Protein AF-A0A821CN68-F1 (afdb_monomer)

Structure (mmCIF, N/CA/C/O backbone):
data_AF-A0A821CN68-F1
#
_entry.id   AF-A0A821CN68-F1
#
loop_
_atom_site.group_PDB
_atom_site.id
_atom_site.type_symbol
_atom_site.label_atom_id
_atom_site.label_alt_id
_atom_site.label_comp_id
_atom_site.label_asym_id
_atom_site.label_entity_id
_atom_site.label_seq_id
_atom_site.pdbx_PDB_ins_code
_atom_site.Cartn_x
_atom_site.Cartn_y
_atom_site.Cartn_z
_atom_site.occupancy
_atom_site.B_iso_or_equiv
_atom_site.auth_seq_id
_atom_site.auth_comp_id
_atom_site.auth_asym_id
_atom_site.auth_atom_id
_atom_site.pdbx_PDB_model_num
ATOM 1 N N . MET A 1 1 ? -15.622 3.046 50.045 1.00 48.06 1 MET A N 1
ATOM 2 C CA . MET A 1 1 ? -16.145 3.874 48.932 1.00 48.06 1 MET A CA 1
ATOM 3 C C . MET A 1 1 ? -15.066 4.247 47.909 1.00 48.06 1 MET A C 1
ATOM 5 O O . MET A 1 1 ? -15.380 4.228 46.730 1.00 48.06 1 MET A O 1
ATOM 9 N N . SER A 1 2 ? -13.805 4.487 48.301 1.00 53.22 2 SER A N 1
ATOM 10 C CA . SER A 1 2 ? -12.696 4.773 47.361 1.00 53.22 2 SER A CA 1
ATOM 11 C C . SER A 1 2 ? -12.325 3.598 46.436 1.00 53.22 2 SER A C 1
ATOM 13 O O . SER A 1 2 ? -12.259 3.788 45.229 1.00 53.22 2 SER A O 1
ATOM 15 N N . LEU A 1 3 ? -12.205 2.373 46.966 1.00 46.38 3 LEU A N 1
ATOM 16 C CA . LEU A 1 3 ? -11.856 1.159 46.194 1.00 46.38 3 LEU A CA 1
ATOM 17 C C . LEU A 1 3 ? -12.878 0.787 45.100 1.00 46.38 3 LEU A C 1
ATOM 19 O O . LEU A 1 3 ? -12.516 0.272 44.047 1.00 46.38 3 LEU A O 1
ATOM 23 N N . SER A 1 4 ? -14.166 1.070 45.322 1.00 50.31 4 SER A N 1
ATOM 24 C CA . SER A 1 4 ? -15.215 0.874 44.308 1.00 50.31 4 SER A CA 1
ATOM 25 C C . SER A 1 4 ? -15.092 1.880 43.164 1.00 50.31 4 SER A C 1
ATOM 27 O O . SER A 1 4 ? -15.404 1.539 42.026 1.00 50.31 4 SER A O 1
ATOM 29 N N . ASN A 1 5 ? -14.638 3.100 43.457 1.00 49.56 5 ASN A N 1
ATOM 30 C CA . ASN A 1 5 ? -14.465 4.141 42.455 1.00 49.56 5 ASN A CA 1
ATOM 31 C C . ASN A 1 5 ? -13.194 3.897 41.630 1.00 49.56 5 ASN A C 1
ATOM 33 O O . ASN A 1 5 ? -13.242 4.014 40.413 1.00 49.56 5 ASN A O 1
ATOM 37 N N . GLU A 1 6 ? -12.096 3.463 42.257 1.00 51.97 6 GLU A N 1
ATOM 38 C CA . GLU A 1 6 ? -10.871 3.060 41.549 1.00 51.97 6 GLU A CA 1
ATOM 39 C C . GLU A 1 6 ? -11.093 1.849 40.642 1.00 51.97 6 GLU A C 1
ATOM 41 O O . GLU A 1 6 ? -10.677 1.880 39.489 1.00 51.97 6 GLU A O 1
ATOM 46 N N . ASN A 1 7 ? -11.819 0.823 41.098 1.00 49.75 7 ASN A N 1
ATOM 47 C CA . ASN A 1 7 ? -12.161 -0.322 40.249 1.00 49.75 7 ASN A CA 1
ATOM 48 C C . ASN A 1 7 ? -13.076 0.074 39.081 1.00 49.75 7 ASN A C 1
ATOM 50 O O . ASN A 1 7 ? -12.899 -0.419 37.967 1.00 49.75 7 ASN A O 1
ATOM 54 N N . ASN A 1 8 ? -14.008 1.008 39.292 1.00 51.09 8 ASN A N 1
ATOM 55 C CA . ASN A 1 8 ? -14.841 1.541 38.214 1.00 51.09 8 ASN A CA 1
ATOM 56 C C . ASN A 1 8 ? -14.019 2.366 37.216 1.00 51.09 8 ASN A C 1
ATOM 58 O O . ASN A 1 8 ? -14.195 2.193 36.012 1.00 51.09 8 ASN A O 1
ATOM 62 N N . ILE A 1 9 ? -13.080 3.191 37.687 1.00 56.66 9 ILE A N 1
ATOM 63 C CA . ILE A 1 9 ? -12.171 3.982 36.846 1.00 56.66 9 ILE A CA 1
ATOM 64 C C . ILE A 1 9 ? -11.226 3.063 36.063 1.00 56.66 9 ILE A C 1
ATOM 66 O O . ILE A 1 9 ? -11.092 3.225 34.854 1.00 56.66 9 ILE A O 1
ATOM 70 N N . LEU A 1 10 ? -10.640 2.047 36.698 1.00 51.91 10 LEU A N 1
ATOM 71 C CA . LEU A 1 10 ? -9.788 1.049 36.044 1.00 51.91 10 LEU A CA 1
ATOM 72 C C . LEU A 1 10 ? -10.568 0.218 35.019 1.00 51.91 10 LEU A C 1
ATOM 74 O O . LEU A 1 10 ? -10.067 -0.022 33.921 1.00 51.91 10 LEU A O 1
ATOM 78 N N . SER A 1 11 ? -11.815 -0.161 35.319 1.00 56.12 11 SER A N 1
ATOM 79 C CA . SER A 1 11 ? -12.680 -0.852 34.355 1.00 56.12 11 SER A CA 1
ATOM 80 C C . SER A 1 11 ? -13.070 0.053 33.180 1.00 56.12 11 SER A C 1
ATOM 82 O O . SER A 1 11 ? -13.087 -0.397 32.035 1.00 56.12 11 SER A O 1
ATOM 84 N N . ALA A 1 12 ? -13.313 1.344 33.428 1.00 56.44 12 ALA A N 1
ATOM 85 C CA . ALA A 1 12 ? -13.651 2.323 32.401 1.00 56.44 12 ALA A CA 1
ATOM 86 C C . ALA A 1 12 ? -12.445 2.638 31.504 1.00 56.44 12 ALA A C 1
ATOM 88 O O . ALA A 1 12 ? -12.594 2.703 30.285 1.00 56.44 12 ALA A O 1
ATOM 89 N N . ILE A 1 13 ? -11.247 2.759 32.083 1.00 59.88 13 ILE A N 1
ATOM 90 C CA . ILE A 1 13 ? -9.983 2.903 31.352 1.00 59.88 13 ILE A CA 1
ATOM 91 C C . ILE A 1 13 ? -9.714 1.643 30.525 1.00 59.88 13 ILE A C 1
ATOM 93 O O . ILE A 1 13 ? -9.460 1.750 29.330 1.00 59.88 13 ILE A O 1
ATOM 97 N N . GLY A 1 14 ? -9.853 0.448 31.108 1.00 59.81 14 GLY A N 1
ATOM 98 C CA . GLY A 1 14 ? -9.691 -0.819 30.388 1.00 59.81 14 GLY A CA 1
ATOM 99 C C . GLY A 1 14 ? -10.663 -0.954 29.214 1.00 59.81 14 GLY A C 1
ATOM 100 O O . GLY A 1 14 ? -10.256 -1.289 28.103 1.00 59.81 14 GLY A O 1
ATOM 101 N N . THR A 1 15 ? -11.933 -0.603 29.423 1.00 60.66 15 THR A N 1
ATOM 102 C CA . THR A 1 15 ? -12.965 -0.644 28.376 1.00 60.66 15 THR A CA 1
ATOM 103 C C . THR A 1 15 ? -12.671 0.361 27.259 1.00 60.66 15 THR A C 1
ATOM 105 O O . THR A 1 15 ? -12.785 0.011 26.088 1.00 60.66 15 THR A O 1
ATOM 108 N N . ARG A 1 16 ? -12.229 1.585 27.587 1.00 63.22 16 ARG A N 1
ATOM 109 C CA . ARG A 1 16 ? -11.835 2.608 26.599 1.00 63.22 16 ARG A CA 1
ATOM 110 C C . ARG A 1 16 ? -10.588 2.212 25.807 1.00 63.22 16 ARG A C 1
ATOM 112 O O . ARG A 1 16 ? -10.557 2.40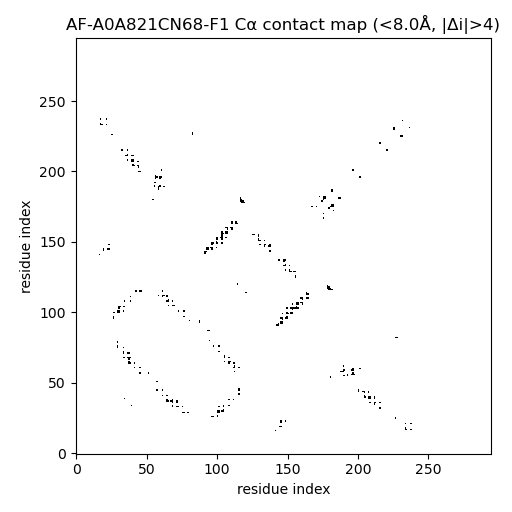7 24.597 1.00 63.22 16 ARG A O 1
ATOM 119 N N . THR A 1 17 ? -9.590 1.610 26.451 1.00 64.62 17 THR A N 1
ATOM 120 C CA . THR A 1 17 ? -8.367 1.138 25.783 1.00 64.62 17 THR A CA 1
ATOM 121 C C . THR A 1 17 ? -8.663 0.012 24.794 1.00 64.62 17 THR A C 1
ATOM 123 O O . THR A 1 17 ? -8.198 0.070 23.658 1.00 64.62 17 THR A O 1
ATOM 126 N N . ILE A 1 18 ? -9.488 -0.969 25.180 1.00 62.91 18 ILE A N 1
ATOM 127 C CA . ILE A 1 18 ? -9.927 -2.059 24.287 1.00 62.91 18 ILE A CA 1
ATOM 128 C C . ILE A 1 18 ? -10.689 -1.491 23.083 1.00 62.91 18 ILE A C 1
ATOM 130 O O . ILE A 1 18 ? -10.488 -1.912 21.945 1.00 62.91 18 ILE A O 1
ATOM 134 N N . LEU A 1 19 ? -11.533 -0.493 23.326 1.00 64.00 19 LEU A N 1
ATOM 135 C CA . LEU A 1 19 ? -12.350 0.143 22.305 1.00 64.00 19 LEU A CA 1
ATOM 136 C C . LEU A 1 19 ? -11.514 0.979 21.305 1.00 64.00 19 LEU A C 1
ATOM 138 O O . LEU A 1 19 ? -11.740 0.922 20.092 1.00 64.00 19 LEU A O 1
ATOM 142 N N . ASN A 1 20 ? -10.506 1.705 21.798 1.00 67.44 20 ASN A N 1
ATOM 143 C CA . ASN A 1 20 ? -9.543 2.443 20.976 1.00 67.44 20 ASN A CA 1
ATOM 144 C C . ASN A 1 20 ? -8.653 1.503 20.154 1.00 67.44 20 ASN A C 1
ATOM 146 O O . ASN A 1 20 ? -8.431 1.759 18.972 1.00 67.44 20 ASN A O 1
ATOM 150 N N . LEU A 1 21 ? -8.186 0.401 20.750 1.00 67.31 21 LEU A N 1
ATOM 151 C CA . LEU A 1 21 ? -7.416 -0.632 20.055 1.00 67.31 21 LEU A CA 1
ATOM 152 C C . LEU A 1 21 ? -8.221 -1.230 18.898 1.00 67.31 21 LEU A C 1
ATOM 154 O O . LEU A 1 21 ? -7.720 -1.374 17.789 1.00 67.31 21 LEU A O 1
ATOM 158 N N . PHE A 1 22 ? -9.493 -1.524 19.133 1.00 67.69 22 PHE A N 1
ATOM 159 C CA . PHE A 1 22 ? -10.351 -2.103 18.115 1.00 67.69 22 PHE A CA 1
ATOM 160 C C . PHE A 1 22 ? -10.654 -1.127 16.963 1.00 67.69 22 PHE A C 1
ATOM 162 O O . PHE A 1 22 ? -10.579 -1.486 15.785 1.00 67.69 22 PHE A O 1
ATOM 169 N N . SER A 1 23 ? -10.919 0.141 17.285 1.00 70.88 23 SER A N 1
ATOM 170 C CA . SER A 1 23 ? -11.054 1.190 16.268 1.00 70.88 23 SER A CA 1
ATOM 171 C C . SER A 1 23 ? -9.758 1.363 15.466 1.00 70.88 23 SER A C 1
ATOM 173 O O . SER A 1 23 ? -9.809 1.569 14.255 1.00 70.88 23 SER A O 1
ATOM 175 N N . ASN A 1 24 ? -8.600 1.187 16.109 1.00 76.44 24 ASN A N 1
ATOM 176 C CA . ASN A 1 24 ? -7.301 1.180 15.445 1.00 76.44 24 ASN A CA 1
ATOM 177 C C . ASN A 1 24 ? -7.161 0.020 14.446 1.00 76.44 24 ASN A C 1
ATOM 179 O O . ASN A 1 24 ? -6.741 0.252 13.319 1.00 76.44 24 ASN A O 1
ATOM 183 N N . VAL A 1 25 ? -7.587 -1.198 14.805 1.00 74.94 25 VAL A N 1
ATOM 184 C CA . VAL A 1 25 ? -7.587 -2.359 13.890 1.00 74.94 25 VAL A CA 1
ATOM 185 C C . VAL A 1 25 ? -8.443 -2.091 12.647 1.00 74.94 25 VAL A C 1
ATOM 187 O O . VAL A 1 25 ? -8.045 -2.427 11.531 1.00 74.94 25 VAL A O 1
ATOM 190 N N . ARG A 1 26 ? -9.598 -1.429 12.799 1.00 78.75 26 ARG A N 1
ATOM 191 C CA . ARG A 1 26 ? -10.448 -1.037 11.658 1.00 78.75 26 ARG A CA 1
ATOM 192 C C . ARG A 1 26 ? -9.790 0.023 10.765 1.00 78.75 26 ARG A C 1
ATOM 194 O O . ARG A 1 26 ? -9.877 -0.070 9.543 1.00 78.75 26 ARG A O 1
ATOM 201 N N . LEU A 1 27 ? -9.111 1.013 11.340 1.00 84.06 27 LEU A N 1
ATOM 202 C CA . LEU A 1 27 ? -8.389 2.022 10.553 1.00 84.06 27 LEU A CA 1
ATOM 203 C C . LEU A 1 27 ? -7.127 1.456 9.890 1.00 84.06 27 LEU A C 1
ATOM 205 O O . LEU A 1 27 ? -6.810 1.799 8.752 1.00 84.06 27 LEU A O 1
ATOM 209 N N . GLN A 1 28 ? -6.461 0.505 10.539 1.00 84.25 28 GLN A N 1
ATOM 210 C CA . GLN A 1 28 ? -5.389 -0.275 9.931 1.00 84.25 28 GLN A CA 1
ATOM 211 C C . GLN A 1 28 ? -5.919 -1.133 8.774 1.00 84.25 28 GLN A C 1
ATOM 213 O O . GLN A 1 28 ? -5.265 -1.260 7.735 1.00 84.25 28 GLN A O 1
ATOM 218 N N . LEU A 1 29 ? -7.133 -1.681 8.897 1.00 84.50 29 LEU A N 1
ATOM 219 C CA . LEU A 1 29 ? -7.802 -2.359 7.792 1.00 84.50 29 LEU A CA 1
ATOM 220 C C . LEU A 1 29 ? -8.045 -1.404 6.616 1.00 84.50 29 LEU A C 1
ATOM 222 O O . LEU A 1 29 ? -7.738 -1.772 5.483 1.00 84.50 29 LEU A O 1
ATOM 226 N N . LEU A 1 30 ? -8.538 -0.188 6.866 1.00 89.25 30 LEU A N 1
ATOM 227 C CA . LEU A 1 30 ? -8.694 0.856 5.844 1.00 89.25 30 LEU A CA 1
ATOM 228 C C . LEU A 1 30 ? -7.362 1.123 5.124 1.00 89.25 30 LEU A C 1
ATOM 230 O O . LEU A 1 30 ? -7.278 0.968 3.905 1.00 89.25 30 LEU A O 1
ATOM 234 N N . TYR A 1 31 ? -6.310 1.439 5.877 1.00 90.62 31 TYR A N 1
ATOM 235 C CA . TYR A 1 31 ? -4.985 1.751 5.339 1.00 90.62 31 TYR A CA 1
ATOM 236 C C . TYR A 1 31 ? -4.381 0.597 4.524 1.00 90.62 31 TYR A C 1
ATOM 238 O O . TYR A 1 31 ? -3.996 0.783 3.369 1.00 90.62 31 TYR A O 1
ATOM 246 N N . THR A 1 32 ? -4.389 -0.628 5.059 1.00 89.38 32 THR A N 1
ATOM 247 C CA . THR A 1 32 ? -3.872 -1.803 4.335 1.00 89.38 32 THR A CA 1
ATOM 248 C C . THR A 1 32 ? -4.724 -2.174 3.121 1.00 89.38 32 THR A C 1
ATOM 250 O O . THR A 1 32 ? -4.211 -2.760 2.172 1.00 89.38 32 THR A O 1
ATOM 253 N N . THR A 1 33 ? -6.025 -1.866 3.125 1.00 91.31 33 THR A N 1
ATOM 254 C CA . THR A 1 33 ? -6.910 -2.088 1.971 1.00 91.31 33 THR A CA 1
ATOM 255 C C . THR A 1 33 ? -6.597 -1.118 0.846 1.00 91.31 33 THR A C 1
ATOM 257 O O . THR A 1 33 ? -6.436 -1.565 -0.288 1.00 91.31 33 THR A O 1
ATOM 260 N N . ILE A 1 34 ? -6.452 0.174 1.165 1.00 93.19 34 ILE A N 1
ATOM 261 C CA . ILE A 1 34 ? -6.070 1.200 0.191 1.00 93.19 34 ILE A CA 1
ATOM 262 C C . ILE A 1 34 ? -4.751 0.809 -0.465 1.00 93.19 34 ILE A C 1
ATOM 264 O O . ILE A 1 34 ? -4.694 0.692 -1.686 1.00 93.19 34 ILE A O 1
ATOM 268 N N . LEU A 1 35 ? -3.714 0.541 0.331 1.00 91.81 35 LEU A N 1
ATOM 269 C CA . LEU A 1 35 ? -2.398 0.211 -0.208 1.00 91.81 35 LEU A CA 1
ATOM 270 C C . LEU A 1 35 ? -2.432 -1.051 -1.062 1.00 91.81 35 LEU A C 1
ATOM 272 O O . LEU A 1 35 ? -2.010 -1.006 -2.213 1.00 91.81 35 LEU A O 1
ATOM 276 N N . PHE A 1 36 ? -2.975 -2.152 -0.536 1.00 92.31 36 PHE A N 1
ATOM 277 C CA . PHE A 1 36 ? -3.014 -3.428 -1.249 1.00 92.31 36 PHE A CA 1
ATOM 278 C C . PHE A 1 36 ? -3.727 -3.307 -2.598 1.00 92.31 36 PHE A C 1
ATOM 280 O O . PHE A 1 36 ? -3.163 -3.671 -3.627 1.00 92.31 36 PHE A O 1
ATOM 287 N N . LEU A 1 37 ? -4.941 -2.751 -2.607 1.00 91.75 37 LEU A N 1
ATOM 288 C CA . LEU A 1 37 ? -5.738 -2.662 -3.826 1.00 91.75 37 LEU A CA 1
ATOM 289 C C . LEU A 1 37 ? -5.103 -1.719 -4.858 1.00 91.75 37 LEU A C 1
ATOM 291 O O . LEU A 1 37 ? -5.212 -1.958 -6.055 1.00 91.75 37 LEU A O 1
ATOM 295 N N . SER A 1 38 ? -4.394 -0.687 -4.399 1.00 93.12 38 SER A N 1
ATOM 296 C CA . SER A 1 38 ? -3.777 0.305 -5.283 1.00 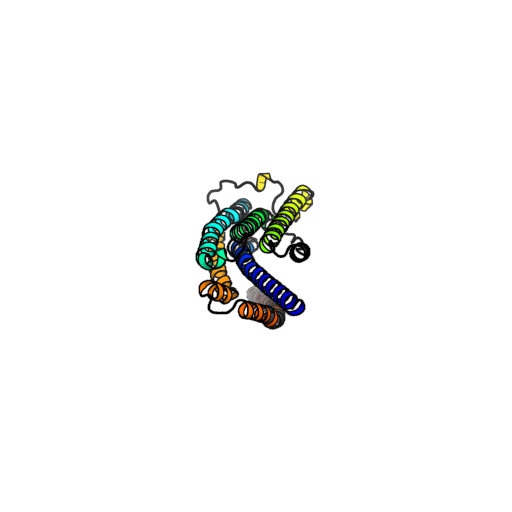93.12 38 SER A CA 1
ATOM 297 C C . SER A 1 38 ? -2.470 -0.168 -5.918 1.00 93.12 38 SER A C 1
ATOM 299 O O . SER A 1 38 ? -2.193 0.202 -7.054 1.00 93.12 38 SER A O 1
ATOM 301 N N . ARG A 1 39 ? -1.652 -0.966 -5.212 1.00 91.00 39 ARG A N 1
ATOM 302 C CA . ARG A 1 39 ? -0.270 -1.270 -5.642 1.00 91.00 39 ARG A CA 1
ATOM 303 C C . ARG A 1 39 ? 0.007 -2.726 -6.003 1.00 91.00 39 ARG A C 1
ATOM 305 O O . ARG A 1 39 ? 0.918 -2.982 -6.784 1.00 91.00 39 ARG A O 1
ATOM 312 N N . GLU A 1 40 ? -0.745 -3.686 -5.461 1.00 88.25 40 GLU A N 1
ATOM 313 C CA . GLU A 1 40 ? -0.384 -5.111 -5.559 1.00 88.25 40 GLU A CA 1
ATOM 314 C C . GLU A 1 40 ? -0.386 -5.621 -7.005 1.00 88.25 40 GLU A C 1
ATOM 316 O O . GLU A 1 40 ? 0.524 -6.338 -7.422 1.00 88.25 40 GLU A O 1
ATOM 321 N N . ALA A 1 41 ? -1.373 -5.202 -7.801 1.00 88.69 41 ALA A N 1
ATOM 322 C CA . ALA A 1 41 ? -1.449 -5.565 -9.213 1.00 88.69 41 ALA A CA 1
ATOM 323 C C . ALA A 1 41 ? -0.200 -5.110 -9.985 1.00 88.69 41 ALA A C 1
ATOM 325 O O . ALA A 1 41 ? 0.359 -5.862 -10.784 1.00 88.69 41 ALA A O 1
ATOM 326 N N . PHE A 1 42 ? 0.288 -3.904 -9.692 1.00 88.69 42 PHE A N 1
ATOM 327 C CA . PHE A 1 42 ? 1.485 -3.350 -10.315 1.00 88.69 42 PHE A CA 1
ATOM 328 C C . PHE A 1 42 ? 2.737 -4.091 -9.853 1.00 88.69 42 PHE A C 1
ATOM 330 O O . PHE A 1 42 ? 3.500 -4.553 -10.695 1.00 88.69 42 PHE A O 1
ATOM 337 N N . ARG A 1 43 ? 2.897 -4.329 -8.545 1.00 86.69 43 ARG A N 1
ATOM 338 C CA . ARG A 1 43 ? 4.025 -5.100 -7.984 1.00 86.69 43 ARG A CA 1
ATOM 339 C C . ARG A 1 43 ? 4.174 -6.500 -8.576 1.00 86.69 43 ARG A C 1
ATOM 341 O O . ARG A 1 43 ? 5.291 -6.989 -8.680 1.00 86.69 43 ARG A O 1
ATOM 348 N N . ARG A 1 44 ? 3.079 -7.134 -9.004 1.00 83.31 44 ARG A N 1
ATOM 349 C CA . ARG A 1 44 ? 3.115 -8.451 -9.666 1.00 83.31 44 ARG A CA 1
ATOM 350 C C . ARG A 1 44 ? 3.400 -8.381 -11.157 1.00 83.31 44 ARG A C 1
ATOM 352 O O . ARG A 1 44 ? 4.025 -9.290 -11.695 1.00 83.31 44 ARG A O 1
ATOM 359 N N . THR A 1 45 ? 2.917 -7.340 -11.824 1.00 82.56 45 THR A N 1
ATOM 360 C CA . THR A 1 45 ? 3.008 -7.232 -13.286 1.00 82.56 45 THR A CA 1
ATOM 361 C C . THR A 1 45 ? 4.381 -6.730 -13.720 1.00 82.56 45 THR A C 1
ATOM 363 O O . THR A 1 45 ? 4.992 -7.252 -14.648 1.00 82.56 45 THR A O 1
ATOM 366 N N . VAL A 1 46 ? 4.862 -5.714 -13.016 1.00 76.81 46 VAL A N 1
ATOM 367 C CA . VAL A 1 46 ? 6.005 -4.888 -13.387 1.00 76.81 46 VAL A CA 1
ATOM 368 C C . VAL A 1 46 ? 7.333 -5.683 -13.431 1.00 76.81 46 VAL A C 1
ATOM 370 O O . VAL A 1 46 ? 8.024 -5.578 -14.442 1.00 76.81 46 VAL A O 1
ATOM 373 N N . PRO A 1 47 ? 7.668 -6.566 -12.463 1.00 70.12 47 PRO A N 1
ATOM 374 C CA . PRO A 1 47 ? 8.910 -7.354 -12.502 1.00 70.12 47 PRO A CA 1
ATOM 375 C C . PRO A 1 47 ? 8.902 -8.552 -13.467 1.00 70.12 47 PRO A C 1
ATOM 377 O O . PRO A 1 47 ? 9.943 -9.160 -13.689 1.00 70.12 47 PRO A O 1
ATOM 380 N N . ARG A 1 48 ? 7.738 -8.963 -13.996 1.00 63.06 48 ARG A N 1
ATOM 381 C CA . ARG A 1 48 ? 7.590 -10.231 -14.744 1.00 63.06 48 ARG A CA 1
ATOM 382 C C . ARG A 1 48 ? 7.845 -10.119 -16.246 1.00 63.06 48 ARG A C 1
ATOM 384 O O . ARG A 1 48 ? 7.889 -11.145 -16.919 1.00 63.06 48 ARG A O 1
ATOM 391 N N . LEU A 1 49 ? 8.011 -8.915 -16.786 1.00 58.78 49 LEU A N 1
ATOM 392 C CA . LEU A 1 49 ? 8.285 -8.716 -18.209 1.00 58.7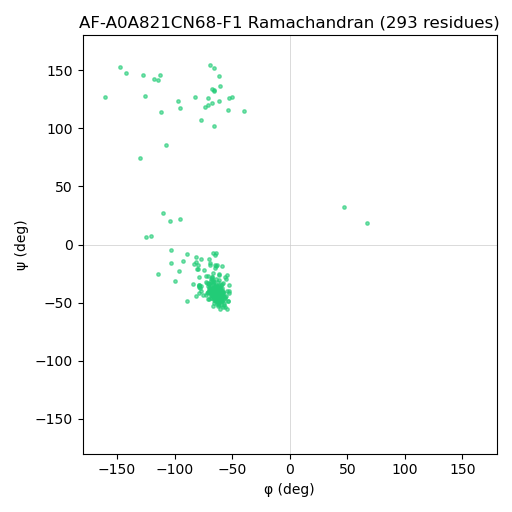8 49 LEU A CA 1
ATOM 393 C C . LEU A 1 49 ? 9.747 -8.293 -18.419 1.00 58.78 49 LEU A C 1
ATOM 395 O O . LEU A 1 49 ? 10.051 -7.111 -18.553 1.00 58.78 49 LEU A O 1
ATOM 399 N N . ASN A 1 50 ? 10.638 -9.286 -18.512 1.00 54.03 50 ASN A N 1
ATOM 400 C CA . ASN A 1 50 ? 12.024 -9.115 -18.977 1.00 54.03 50 ASN A CA 1
ATOM 401 C C . ASN A 1 50 ? 12.122 -8.722 -20.474 1.00 54.03 50 ASN A C 1
ATOM 403 O O . ASN A 1 50 ? 13.203 -8.382 -20.940 1.00 54.03 50 ASN A O 1
ATOM 407 N N . ASP A 1 51 ? 11.001 -8.723 -21.210 1.00 52.84 51 ASP A N 1
ATOM 408 C CA . ASP A 1 51 ? 10.929 -8.553 -22.674 1.00 52.84 51 ASP A CA 1
ATOM 409 C C . ASP A 1 51 ? 10.446 -7.162 -23.138 1.00 52.84 51 ASP A C 1
ATOM 411 O O . ASP A 1 51 ? 9.936 -7.002 -24.249 1.00 52.84 51 ASP A O 1
ATOM 415 N N . LEU A 1 52 ? 10.525 -6.122 -22.301 1.00 56.50 52 LEU A N 1
ATOM 416 C CA . LEU A 1 52 ? 9.974 -4.816 -22.683 1.00 56.50 52 LEU A CA 1
ATOM 417 C C . LEU A 1 52 ? 10.841 -4.101 -23.728 1.00 56.50 52 LEU A C 1
ATOM 419 O O . LEU A 1 52 ? 11.959 -3.671 -23.458 1.00 56.50 52 LEU A O 1
ATOM 423 N N . HIS A 1 53 ? 10.245 -3.848 -24.897 1.00 55.06 53 HIS A N 1
ATOM 424 C CA . HIS A 1 53 ? 10.816 -3.043 -25.982 1.00 55.06 53 HIS A CA 1
ATOM 425 C C . HIS A 1 53 ? 11.164 -1.591 -25.588 1.00 55.06 53 HIS A C 1
ATOM 427 O O . HIS A 1 53 ? 11.898 -0.926 -26.317 1.00 55.06 53 HIS A O 1
ATOM 433 N N . SER A 1 54 ? 10.621 -1.052 -24.483 1.00 65.81 54 SER A N 1
ATOM 434 C CA . SER A 1 54 ? 10.888 0.329 -24.053 1.00 65.81 54 SER A CA 1
ATOM 435 C C . SER A 1 54 ? 10.577 0.568 -22.573 1.00 65.81 54 SER A C 1
ATOM 437 O O . SER A 1 54 ? 9.446 0.378 -22.119 1.00 65.81 54 SER A O 1
ATOM 439 N N . ILE A 1 55 ? 11.568 1.104 -21.856 1.00 75.75 55 ILE A N 1
ATOM 440 C CA . ILE A 1 55 ? 11.480 1.582 -20.465 1.00 75.75 55 ILE A CA 1
ATOM 441 C C . ILE A 1 55 ? 10.356 2.615 -20.248 1.00 75.75 55 ILE A C 1
ATOM 443 O O . ILE A 1 55 ? 9.797 2.735 -19.162 1.00 75.75 55 ILE A O 1
ATOM 447 N N . HIS A 1 56 ? 9.967 3.345 -21.293 1.00 78.81 56 HIS A N 1
ATOM 448 C CA . HIS A 1 56 ? 8.969 4.408 -21.194 1.00 78.81 56 HIS A CA 1
ATOM 449 C C . HIS A 1 56 ? 7.566 3.874 -20.880 1.00 78.81 56 HIS A C 1
ATOM 451 O O . HIS A 1 56 ? 6.850 4.466 -20.075 1.00 78.81 56 HIS A O 1
ATOM 457 N N . HIS A 1 57 ? 7.188 2.721 -21.445 1.00 77.88 57 HIS A N 1
ATOM 458 C CA . HIS A 1 57 ? 5.892 2.098 -21.158 1.00 77.88 57 HIS A CA 1
ATOM 459 C C . HIS A 1 57 ? 5.798 1.620 -19.703 1.00 77.88 57 HIS A C 1
ATOM 461 O O . HIS A 1 57 ? 4.736 1.713 -19.090 1.00 77.88 57 HIS A O 1
ATOM 467 N N . TYR A 1 58 ? 6.918 1.160 -19.141 1.00 79.44 58 TYR A N 1
ATOM 468 C CA . TYR A 1 58 ? 7.028 0.742 -17.745 1.00 79.44 58 TYR A CA 1
ATOM 469 C C . TYR A 1 58 ? 6.815 1.914 -16.784 1.00 79.44 58 TYR A C 1
ATOM 471 O O . TYR A 1 58 ? 6.021 1.831 -15.845 1.00 79.44 58 TYR A O 1
ATOM 479 N N . ILE A 1 59 ? 7.499 3.030 -17.044 1.00 82.19 59 ILE A N 1
ATOM 480 C CA . ILE A 1 59 ? 7.414 4.240 -16.221 1.00 82.19 59 ILE A CA 1
ATOM 481 C C . ILE A 1 59 ? 5.992 4.798 -16.268 1.00 82.19 59 ILE A C 1
ATOM 483 O O . ILE A 1 59 ? 5.401 5.069 -15.224 1.00 82.19 59 ILE A O 1
ATOM 487 N N . ASN A 1 60 ? 5.399 4.875 -17.461 1.00 86.06 60 ASN A N 1
ATOM 488 C CA . ASN A 1 60 ? 4.025 5.335 -17.633 1.00 86.06 60 ASN A CA 1
ATOM 489 C C . ASN A 1 60 ? 3.006 4.449 -16.888 1.00 86.06 60 ASN A C 1
ATOM 491 O O . ASN A 1 60 ? 2.093 4.990 -16.266 1.00 86.06 60 ASN A O 1
ATOM 495 N N . LEU A 1 61 ? 3.162 3.114 -16.897 1.00 86.06 61 LEU A N 1
ATOM 496 C CA . LEU A 1 61 ? 2.297 2.217 -16.111 1.00 86.06 61 LEU A CA 1
ATOM 497 C C . LEU A 1 61 ? 2.456 2.464 -14.609 1.00 86.06 61 LEU A C 1
ATOM 499 O O . LEU A 1 61 ? 1.475 2.524 -13.876 1.00 86.06 61 LEU A O 1
ATOM 503 N N . THR A 1 62 ? 3.695 2.599 -14.153 1.00 86.69 62 THR A N 1
ATOM 504 C CA . THR A 1 62 ? 4.028 2.742 -12.736 1.00 86.69 62 THR A CA 1
ATOM 505 C C . THR A 1 62 ? 3.389 3.996 -12.132 1.00 86.69 62 THR A C 1
ATOM 507 O O . THR A 1 62 ? 2.831 3.958 -11.037 1.00 86.69 62 THR A O 1
ATOM 510 N N . TRP A 1 63 ? 3.373 5.101 -12.879 1.00 88.44 63 TRP A N 1
ATOM 511 C CA . TRP A 1 63 ? 2.695 6.327 -12.456 1.00 88.44 63 TRP A CA 1
ATOM 512 C C . TRP A 1 63 ? 1.173 6.192 -12.334 1.00 88.44 63 TRP A C 1
ATOM 514 O O . TRP A 1 63 ? 0.555 6.996 -11.637 1.00 88.44 63 TRP A O 1
ATOM 524 N N . PHE A 1 64 ? 0.563 5.165 -12.935 1.00 88.75 64 PHE A N 1
ATOM 525 C CA . PHE A 1 64 ? -0.873 4.896 -12.825 1.00 88.75 64 PHE A CA 1
ATOM 526 C C . PHE A 1 64 ? -1.294 4.411 -11.422 1.00 88.75 64 PHE A C 1
ATOM 528 O O . PHE A 1 64 ? -2.476 4.457 -11.086 1.00 88.75 64 PHE A O 1
ATOM 535 N N . ILE A 1 65 ? -0.344 4.039 -10.557 1.00 91.12 65 ILE A N 1
ATOM 536 C CA . ILE A 1 65 ? -0.607 3.669 -9.155 1.00 91.12 65 ILE A CA 1
ATOM 537 C C . ILE A 1 65 ? -1.237 4.822 -8.369 1.00 91.12 65 ILE A C 1
ATOM 539 O O . ILE A 1 65 ? -2.150 4.602 -7.576 1.00 91.12 65 ILE A O 1
ATOM 543 N N . ILE A 1 66 ? -0.787 6.057 -8.601 1.00 92.19 66 ILE A N 1
ATOM 544 C CA . ILE A 1 66 ? -1.276 7.240 -7.881 1.00 92.19 66 ILE A CA 1
ATOM 545 C C . ILE A 1 66 ? -2.749 7.547 -8.209 1.00 92.19 66 ILE A C 1
ATOM 547 O O . ILE A 1 66 ? -3.542 7.644 -7.269 1.00 92.19 66 ILE A O 1
ATOM 551 N N . PRO A 1 67 ? -3.174 7.681 -9.487 1.00 92.81 67 PRO A N 1
ATOM 552 C CA . PRO A 1 67 ? -4.579 7.922 -9.803 1.00 92.81 67 PRO A CA 1
ATOM 553 C C . PRO A 1 67 ? -5.476 6.747 -9.398 1.00 92.81 67 PRO A C 1
ATOM 555 O O . PRO A 1 67 ? -6.577 6.985 -8.903 1.00 92.81 67 PRO A O 1
ATOM 558 N N . VAL A 1 68 ? -5.010 5.497 -9.527 1.00 92.50 68 VAL A N 1
ATOM 559 C CA . VAL A 1 68 ? -5.745 4.332 -9.003 1.00 92.50 68 VAL A CA 1
ATOM 560 C C . VAL A 1 68 ? -5.907 4.442 -7.490 1.00 92.50 68 VAL A C 1
ATOM 562 O O . VAL A 1 68 ? -7.009 4.263 -6.983 1.00 92.50 68 VAL A O 1
ATOM 565 N N . GLY A 1 69 ? -4.853 4.808 -6.764 1.00 93.12 69 GLY A N 1
ATOM 566 C CA . GLY A 1 69 ? -4.919 4.976 -5.319 1.00 93.12 69 GLY A CA 1
ATOM 567 C C . GLY A 1 69 ? -5.868 6.075 -4.867 1.00 93.12 69 GLY A C 1
ATOM 568 O O . GLY A 1 69 ? -6.661 5.854 -3.956 1.00 93.12 69 GLY A O 1
ATOM 569 N N . LEU A 1 70 ? -5.869 7.224 -5.544 1.00 94.44 70 LEU A N 1
ATOM 570 C CA . LEU A 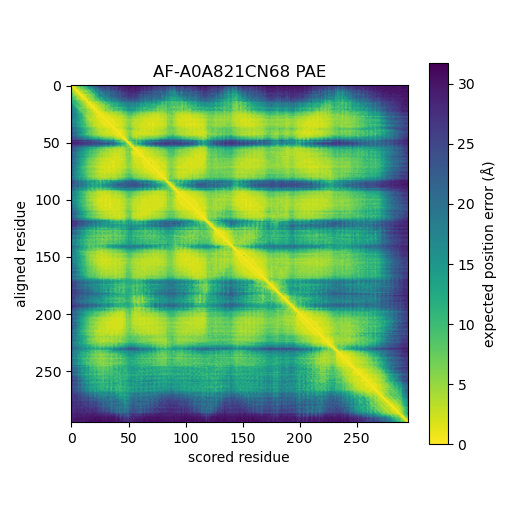1 70 ? -6.847 8.286 -5.294 1.00 94.44 70 LEU A CA 1
ATOM 571 C C . LEU A 1 70 ? -8.282 7.814 -5.550 1.00 94.44 70 LEU A C 1
ATOM 573 O O . LEU A 1 70 ? -9.173 8.110 -4.755 1.00 94.44 70 LEU A O 1
ATOM 577 N N . PHE A 1 71 ? -8.504 7.039 -6.614 1.00 94.81 71 PHE A N 1
ATOM 578 C CA . PHE A 1 71 ? -9.807 6.443 -6.901 1.00 94.81 71 PHE A CA 1
ATOM 579 C C . PHE A 1 71 ? -10.248 5.472 -5.795 1.00 94.81 71 PHE A C 1
ATOM 581 O O . PHE A 1 71 ? -11.376 5.565 -5.310 1.00 94.81 71 PHE A O 1
ATOM 588 N N . ILE A 1 72 ? -9.354 4.595 -5.324 1.00 93.94 72 ILE A N 1
ATOM 589 C CA . ILE A 1 72 ? -9.647 3.683 -4.210 1.00 93.94 72 ILE A CA 1
ATOM 590 C C . ILE A 1 72 ? -9.931 4.455 -2.916 1.00 93.94 72 ILE A C 1
ATOM 592 O O . ILE A 1 72 ? -10.905 4.144 -2.234 1.00 93.94 72 ILE A O 1
ATOM 596 N N . ILE A 1 73 ? -9.147 5.485 -2.585 1.00 93.81 73 ILE A N 1
ATOM 597 C CA . ILE A 1 73 ? -9.399 6.340 -1.413 1.00 93.81 73 ILE A CA 1
ATOM 598 C C . ILE A 1 73 ? -10.784 6.985 -1.516 1.00 93.81 73 ILE A C 1
ATOM 600 O O . ILE A 1 73 ? -11.547 6.943 -0.551 1.00 93.81 73 ILE A O 1
ATOM 604 N N . SER A 1 74 ? -11.138 7.515 -2.690 1.00 92.50 74 SER A N 1
ATOM 605 C CA . SER A 1 74 ? -12.442 8.137 -2.935 1.00 92.50 74 SER A CA 1
ATOM 606 C C . SER A 1 74 ? -13.620 7.174 -2.764 1.00 92.50 74 SER A C 1
ATOM 608 O O . SER A 1 74 ? -14.723 7.637 -2.490 1.00 92.50 74 SER A O 1
ATOM 610 N N . LEU A 1 75 ? -13.421 5.865 -2.932 1.00 91.12 75 LEU A N 1
ATOM 611 C CA . LEU A 1 75 ? -14.463 4.856 -2.718 1.00 91.12 75 LEU A CA 1
ATOM 612 C C . LEU A 1 75 ? -14.500 4.363 -1.269 1.00 91.12 75 LEU A C 1
ATOM 614 O O . LEU A 1 75 ? -15.564 4.292 -0.653 1.00 91.12 75 LEU A O 1
ATOM 618 N N . VAL A 1 76 ? -13.339 4.011 -0.715 1.00 89.31 76 VAL A N 1
ATOM 619 C CA . VAL A 1 76 ? -13.252 3.315 0.573 1.00 89.31 76 VAL A CA 1
ATOM 620 C C . VAL A 1 76 ? -13.441 4.279 1.745 1.00 89.31 76 VAL A C 1
ATOM 622 O O . VAL A 1 76 ? -14.095 3.910 2.718 1.00 89.31 76 VAL A O 1
ATOM 625 N N . LEU A 1 77 ? -12.943 5.520 1.666 1.00 89.06 77 LEU A N 1
ATOM 626 C CA . LEU A 1 77 ? -13.088 6.486 2.760 1.00 89.06 77 LEU A CA 1
ATOM 627 C C . LEU A 1 77 ? -14.569 6.815 3.047 1.00 89.06 77 LEU A C 1
ATOM 629 O O . LEU A 1 77 ? -14.987 6.612 4.190 1.00 89.06 77 LEU A O 1
ATOM 633 N N . PRO A 1 78 ? -15.404 7.229 2.069 1.00 87.31 78 PRO A N 1
ATOM 634 C CA . PRO A 1 78 ? -16.824 7.473 2.328 1.00 87.31 78 PRO A CA 1
ATOM 635 C C . PRO A 1 78 ? -17.555 6.227 2.820 1.00 87.31 78 PRO A C 1
ATOM 637 O O . PRO A 1 78 ? -18.379 6.328 3.722 1.00 87.31 78 PRO A O 1
ATOM 640 N N . PHE A 1 79 ? -17.216 5.049 2.285 1.00 84.75 79 PHE A N 1
ATOM 641 C CA . PHE A 1 79 ? -17.784 3.786 2.747 1.00 84.75 79 PHE A CA 1
ATOM 642 C C . PHE A 1 79 ? -17.482 3.533 4.230 1.00 84.75 79 PHE A C 1
ATOM 644 O O . PHE A 1 79 ? -18.392 3.225 4.995 1.00 84.75 79 PHE A O 1
ATOM 651 N N . THR A 1 80 ? -16.234 3.732 4.670 1.00 81.88 80 THR A N 1
ATOM 652 C CA . THR A 1 80 ? -15.882 3.577 6.091 1.00 81.88 80 THR A CA 1
ATOM 653 C C . THR A 1 80 ? -16.572 4.586 6.998 1.00 81.88 80 THR A C 1
ATOM 655 O O . THR A 1 80 ? -16.957 4.231 8.107 1.00 81.88 80 THR A O 1
ATOM 658 N N . LEU A 1 81 ? -16.770 5.821 6.531 1.00 83.19 81 LEU A N 1
ATOM 659 C CA . LEU A 1 81 ? -17.491 6.835 7.297 1.00 83.19 81 LEU A CA 1
ATOM 660 C C . LEU A 1 81 ? -18.989 6.514 7.377 1.00 83.19 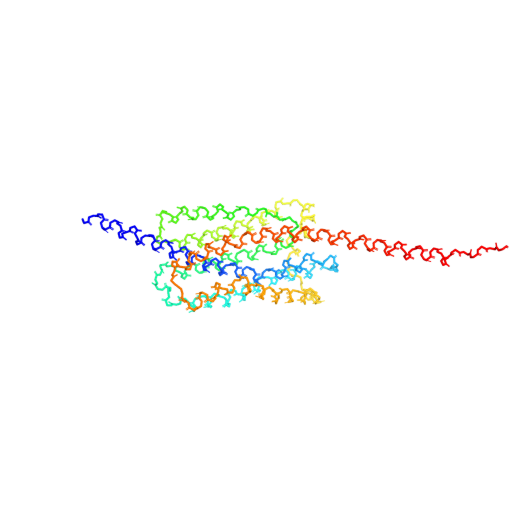81 LEU A C 1
ATOM 662 O O . LEU A 1 81 ? -19.566 6.632 8.452 1.00 83.19 81 LEU A O 1
ATOM 666 N N . PHE A 1 82 ? -19.594 6.054 6.279 1.00 78.94 82 PHE A N 1
ATOM 667 C CA . PHE A 1 82 ? -21.014 5.701 6.201 1.00 78.94 82 PHE A CA 1
ATOM 668 C C . PHE A 1 82 ? -21.379 4.510 7.090 1.00 78.94 82 PHE A C 1
ATOM 670 O O . PHE A 1 82 ? -22.352 4.566 7.829 1.00 78.94 82 PHE A O 1
ATOM 677 N N . VAL A 1 83 ? -20.576 3.443 7.065 1.00 72.94 83 VAL A N 1
ATOM 678 C CA . VAL A 1 83 ? -20.815 2.237 7.881 1.00 72.94 83 VAL A CA 1
ATOM 679 C C . VAL A 1 83 ? -20.722 2.531 9.385 1.00 72.94 83 VAL A C 1
ATOM 681 O O . VAL A 1 83 ? -21.216 1.761 10.208 1.00 72.94 83 VAL A O 1
ATOM 684 N N . GLN A 1 84 ? -20.091 3.644 9.761 1.00 67.69 84 GLN A N 1
ATOM 685 C CA . GLN A 1 84 ? -19.673 3.892 11.132 1.00 67.69 84 GLN A CA 1
ATOM 686 C C . GLN A 1 84 ? -20.275 5.156 11.760 1.00 67.69 84 GLN A C 1
ATOM 688 O O . GLN A 1 84 ? -19.896 5.484 12.887 1.00 67.69 84 GLN A O 1
ATOM 693 N N . THR A 1 85 ? -21.218 5.833 11.094 1.00 57.97 85 THR A N 1
ATOM 694 C CA . THR A 1 85 ? -21.859 7.065 11.594 1.00 57.97 85 THR A CA 1
ATOM 695 C C . THR A 1 85 ? -22.435 6.902 13.000 1.00 57.97 85 THR A C 1
ATOM 697 O O . THR A 1 85 ? -22.185 7.747 13.853 1.00 57.97 85 THR A O 1
ATOM 700 N N . ASP A 1 86 ? -23.082 5.770 13.289 1.00 53.22 86 ASP A N 1
ATOM 701 C CA . ASP A 1 86 ? -23.765 5.540 14.573 1.00 53.22 86 ASP A CA 1
ATOM 702 C C . ASP A 1 86 ? -22.801 5.255 15.740 1.00 53.22 86 ASP A C 1
ATOM 704 O O . ASP A 1 86 ? -23.140 5.438 16.907 1.00 53.22 86 ASP A O 1
ATOM 708 N N . ASN A 1 87 ? -21.574 4.812 15.446 1.00 55.28 87 ASN A N 1
ATOM 709 C CA . ASN A 1 87 ? -20.555 4.513 16.457 1.00 55.28 87 ASN A CA 1
ATOM 710 C C . ASN A 1 87 ? -19.479 5.609 16.558 1.00 55.28 87 ASN A C 1
ATOM 712 O O . ASN A 1 87 ? -18.749 5.644 17.549 1.00 55.28 87 ASN A O 1
ATOM 716 N N . ALA A 1 88 ? -19.367 6.498 15.563 1.00 53.31 88 ALA A N 1
ATOM 717 C CA . ALA A 1 88 ? -18.371 7.569 15.508 1.00 53.31 88 ALA A CA 1
ATOM 718 C C . ALA A 1 88 ? -18.583 8.642 16.590 1.00 53.31 88 ALA A C 1
ATOM 720 O O . ALA A 1 88 ? -17.604 9.192 17.092 1.00 53.31 88 ALA A O 1
ATOM 721 N N . GLU A 1 89 ? -19.828 8.883 17.016 1.00 51.53 89 GLU A N 1
ATOM 722 C CA . GLU A 1 89 ? -20.154 9.826 18.102 1.00 51.53 89 GLU A CA 1
ATOM 723 C C . GLU A 1 89 ? -19.568 9.412 19.462 1.00 51.53 89 GLU A C 1
ATOM 725 O O . GLU A 1 89 ? -19.423 10.234 20.366 1.00 51.53 89 GLU A O 1
ATOM 730 N N . LYS A 1 90 ? -19.169 8.143 19.611 1.00 59.34 90 LYS A N 1
ATOM 731 C CA . LYS A 1 90 ? -18.602 7.606 20.852 1.00 59.34 90 LYS A CA 1
ATOM 732 C C . LYS A 1 90 ? -17.109 7.913 21.030 1.00 59.34 90 LYS A C 1
ATOM 734 O O . LYS A 1 90 ? -16.584 7.686 22.121 1.00 59.34 90 LYS A O 1
ATOM 739 N N . TYR A 1 91 ? -16.424 8.415 19.995 1.00 64.44 91 TYR A N 1
ATOM 740 C CA . TYR A 1 91 ? -14.969 8.588 19.999 1.00 64.44 91 TYR A CA 1
ATOM 741 C C . TYR A 1 91 ? -14.537 10.018 19.673 1.00 64.44 91 TYR A C 1
ATOM 743 O O . TYR A 1 91 ? -14.874 10.542 18.607 1.00 64.44 91 TYR A O 1
ATOM 751 N N . PRO A 1 92 ? -13.685 10.631 20.509 1.00 67.06 92 PRO A N 1
ATOM 752 C CA . PRO A 1 92 ? -13.058 11.888 20.146 1.00 67.06 92 PRO A CA 1
ATOM 753 C C . PRO A 1 92 ? -12.107 11.664 18.954 1.00 67.06 92 PRO A C 1
ATOM 755 O O . PRO A 1 92 ? -11.310 10.727 18.932 1.00 67.06 92 PRO A O 1
ATOM 758 N N . PHE A 1 93 ? -12.191 12.537 17.948 1.00 74.88 93 PHE A N 1
ATOM 759 C CA . PHE A 1 93 ? -11.274 12.603 16.798 1.00 74.88 93 PHE A CA 1
ATOM 760 C C . PHE A 1 93 ? -11.288 11.426 15.798 1.00 74.88 93 PHE A C 1
ATOM 762 O O . PHE A 1 93 ? -10.366 11.326 14.988 1.00 74.88 93 PHE A O 1
ATOM 769 N N . TYR A 1 94 ? -12.331 10.587 15.750 1.00 80.19 94 TYR A N 1
ATOM 770 C CA . TYR A 1 94 ? -12.409 9.476 14.777 1.00 80.19 94 TYR A CA 1
ATOM 771 C C . TYR A 1 94 ? -12.256 9.927 13.311 1.00 80.19 94 TYR A C 1
ATOM 773 O O . TYR A 1 94 ? -11.476 9.348 12.557 1.00 80.19 94 TYR A O 1
ATOM 781 N N . TYR A 1 95 ? -12.927 11.016 12.921 1.00 84.81 95 TYR A N 1
ATOM 782 C CA . TYR A 1 95 ? -12.817 11.592 11.573 1.00 84.81 95 TYR A CA 1
ATOM 783 C C . TYR A 1 95 ? -11.393 12.063 11.238 1.00 84.81 95 TYR A C 1
ATOM 785 O O . TYR A 1 95 ? -10.916 11.859 10.123 1.00 84.81 95 TYR A O 1
ATOM 793 N N . HIS A 1 96 ? -10.690 12.640 12.217 1.00 85.56 96 HIS A N 1
ATOM 794 C CA . HIS A 1 96 ? -9.305 13.085 12.048 1.00 85.56 96 HIS A CA 1
ATOM 795 C C . HIS A 1 96 ? -8.368 11.886 11.887 1.00 85.56 96 HIS A C 1
ATOM 797 O O . HIS A 1 96 ? -7.482 11.904 11.037 1.00 85.56 96 HIS A O 1
ATOM 803 N N . ALA A 1 97 ? -8.602 10.815 12.651 1.00 85.69 97 ALA A N 1
ATOM 804 C CA . ALA A 1 97 ? -7.852 9.576 12.511 1.00 85.69 97 ALA A CA 1
ATOM 805 C C . ALA A 1 97 ? -8.070 8.945 11.126 1.00 85.69 97 ALA A C 1
ATOM 807 O O . ALA A 1 97 ? -7.092 8.611 10.464 1.00 85.69 97 ALA A O 1
ATOM 808 N N . CYS A 1 98 ? -9.314 8.861 10.635 1.00 88.19 98 CYS A N 1
ATOM 809 C CA . CYS A 1 98 ? -9.601 8.385 9.273 1.00 88.19 98 CYS A CA 1
ATOM 810 C C . CYS A 1 98 ? -8.800 9.171 8.230 1.00 88.19 98 CYS A C 1
ATOM 812 O O . CYS A 1 98 ? -8.119 8.576 7.394 1.00 88.19 98 CYS A O 1
ATOM 814 N N . PHE A 1 99 ? -8.825 10.502 8.331 1.00 90.31 99 PHE A N 1
ATOM 815 C CA . PHE A 1 99 ? -8.062 11.370 7.446 1.00 90.31 99 PHE A CA 1
ATOM 816 C C . PHE A 1 99 ? -6.557 11.076 7.513 1.00 90.31 99 PHE A C 1
ATOM 818 O O . PHE A 1 99 ? -5.943 10.858 6.471 1.00 90.31 99 PHE A O 1
ATOM 825 N N . PHE A 1 100 ? -5.967 10.975 8.707 1.00 91.19 100 PHE A N 1
ATOM 826 C CA . PHE A 1 100 ? -4.544 10.657 8.865 1.00 91.19 100 PHE A CA 1
ATOM 827 C C . PHE A 1 100 ? -4.152 9.310 8.271 1.00 91.19 100 PHE A C 1
ATOM 829 O O . PHE A 1 100 ? -3.140 9.233 7.582 1.00 91.19 100 PHE A O 1
ATOM 836 N N . TYR A 1 101 ? -4.960 8.271 8.471 1.00 91.44 101 TYR A N 1
ATOM 837 C CA . TYR A 1 101 ? -4.711 6.959 7.878 1.00 91.44 101 TYR A CA 1
ATOM 838 C C . TYR A 1 101 ? -4.791 6.995 6.346 1.00 91.44 101 TYR A C 1
ATOM 840 O O . TYR A 1 101 ? -3.937 6.418 5.672 1.00 91.44 101 TYR A O 1
ATOM 848 N N . THR A 1 102 ? -5.768 7.708 5.773 1.00 93.56 102 THR A N 1
ATOM 849 C CA . THR A 1 102 ? -5.848 7.874 4.310 1.00 93.56 102 THR A CA 1
ATOM 850 C C . THR A 1 102 ? -4.716 8.723 3.745 1.00 93.56 102 THR A C 1
ATOM 852 O O . THR A 1 102 ? -4.185 8.407 2.682 1.00 93.56 102 THR A O 1
ATOM 855 N N . LEU A 1 103 ? -4.304 9.765 4.467 1.00 94.38 103 LEU A N 1
ATOM 856 C CA . LEU A 1 103 ? -3.203 10.636 4.085 1.00 94.38 103 LEU A CA 1
ATOM 857 C C . LEU A 1 103 ? -1.867 9.889 4.160 1.00 94.38 103 LEU A C 1
ATOM 859 O O . LEU A 1 103 ? -1.068 9.998 3.237 1.00 94.38 103 LEU A O 1
ATOM 863 N N . ALA A 1 104 ? -1.653 9.074 5.194 1.00 93.25 104 ALA A N 1
ATOM 864 C CA . ALA A 1 104 ? -0.498 8.187 5.294 1.00 93.25 104 ALA A CA 1
ATOM 865 C C . ALA A 1 104 ? -0.448 7.201 4.116 1.00 93.25 104 ALA A C 1
ATOM 867 O O . ALA A 1 104 ? 0.571 7.115 3.432 1.00 93.25 104 ALA A O 1
ATOM 868 N N . ALA A 1 105 ? -1.570 6.536 3.804 1.00 93.44 105 ALA A N 1
ATOM 869 C CA . ALA A 1 105 ? -1.654 5.645 2.646 1.00 93.44 105 ALA A CA 1
ATOM 870 C C . ALA A 1 105 ? -1.319 6.376 1.335 1.00 93.44 105 ALA A C 1
ATOM 872 O O . ALA A 1 105 ? -0.565 5.856 0.518 1.00 93.44 105 ALA A O 1
ATOM 873 N N . PHE A 1 106 ? -1.831 7.595 1.143 1.00 95.00 106 PHE A N 1
ATOM 874 C CA . PHE A 1 106 ? -1.524 8.400 -0.038 1.00 95.00 106 PHE A CA 1
ATOM 875 C C . PHE A 1 106 ? -0.041 8.783 -0.126 1.00 95.00 106 PHE A C 1
ATOM 877 O O . PHE A 1 106 ? 0.555 8.631 -1.189 1.00 95.00 106 PHE A O 1
ATOM 884 N N . ILE A 1 107 ? 0.570 9.231 0.978 1.00 93.50 107 ILE A N 1
ATOM 885 C CA . ILE A 1 107 ? 2.005 9.556 1.027 1.00 93.50 107 ILE A CA 1
ATOM 886 C C . ILE A 1 107 ? 2.838 8.334 0.642 1.00 93.50 107 ILE A C 1
ATOM 888 O O . ILE A 1 107 ? 3.751 8.446 -0.167 1.00 93.50 107 ILE A O 1
ATOM 892 N N . GLU A 1 108 ? 2.504 7.160 1.168 1.00 91.44 108 GLU A N 1
ATOM 893 C CA . GLU A 1 108 ? 3.231 5.935 0.846 1.00 91.44 108 GLU A CA 1
ATOM 894 C C . GLU A 1 108 ? 3.097 5.540 -0.629 1.00 91.44 108 GLU A C 1
ATOM 896 O O . GLU A 1 108 ? 4.080 5.110 -1.233 1.00 91.44 108 GLU A O 1
ATOM 901 N N . LEU A 1 109 ? 1.935 5.769 -1.250 1.00 92.00 109 LEU A N 1
ATOM 902 C CA . LEU A 1 109 ? 1.753 5.551 -2.688 1.00 92.00 109 LEU A CA 1
ATOM 903 C C . LEU A 1 109 ? 2.671 6.429 -3.552 1.00 92.00 109 LEU A C 1
ATOM 905 O O . LEU A 1 109 ? 3.030 6.012 -4.651 1.00 92.00 109 LEU A O 1
ATOM 909 N N . LEU A 1 110 ? 3.110 7.598 -3.066 1.00 90.94 110 LEU A N 1
ATOM 910 C CA . LEU A 1 110 ? 4.097 8.430 -3.771 1.00 90.94 110 LEU A CA 1
ATOM 911 C C . LEU A 1 110 ? 5.479 7.768 -3.839 1.00 90.94 110 LEU A C 1
ATOM 913 O O . LEU A 1 110 ? 6.259 8.067 -4.742 1.00 90.94 110 LEU A O 1
ATOM 917 N N . SER A 1 111 ? 5.781 6.863 -2.907 1.00 88.31 111 SER A N 1
ATOM 918 C CA . SER A 1 111 ? 7.031 6.101 -2.902 1.00 88.31 111 SER A CA 1
ATOM 919 C C . SER A 1 111 ? 6.992 4.865 -3.808 1.00 88.31 111 SER A C 1
ATOM 921 O O . SER A 1 111 ? 8.047 4.359 -4.190 1.00 88.31 111 SER A O 1
ATOM 923 N N . GLU A 1 112 ? 5.804 4.403 -4.220 1.00 86.31 112 GLU A N 1
ATOM 924 C CA . GLU A 1 112 ? 5.651 3.178 -5.020 1.00 86.31 112 GLU A CA 1
ATOM 925 C C . GLU A 1 112 ? 6.349 3.219 -6.378 1.00 86.31 112 GLU A C 1
ATOM 927 O O . GLU A 1 112 ? 6.964 2.213 -6.736 1.00 86.31 112 GLU A O 1
ATOM 932 N N . PRO A 1 113 ? 6.333 4.335 -7.135 1.00 85.31 113 PRO A N 1
ATOM 933 C CA . PRO A 1 113 ? 7.080 4.384 -8.378 1.00 85.31 113 PRO A CA 1
ATOM 934 C C . PRO A 1 113 ? 8.570 4.128 -8.190 1.00 85.31 113 PRO A C 1
ATOM 936 O O . PRO A 1 113 ? 9.171 3.372 -8.948 1.00 85.31 113 PRO A O 1
ATOM 939 N N . PHE A 1 114 ? 9.148 4.699 -7.134 1.00 81.19 114 PHE A N 1
ATOM 940 C CA . PHE A 1 114 ? 10.549 4.490 -6.790 1.00 81.19 114 PHE A CA 1
ATOM 941 C C . PHE A 1 114 ? 10.804 3.066 -6.315 1.00 81.19 114 PHE A C 1
ATOM 943 O O . PHE A 1 114 ? 11.803 2.479 -6.716 1.00 81.19 114 PHE A O 1
ATOM 950 N N . TYR A 1 115 ? 9.896 2.498 -5.520 1.00 81.62 115 TYR A N 1
ATOM 951 C CA . TYR A 1 115 ? 9.987 1.110 -5.080 1.00 81.62 115 TYR A CA 1
ATOM 952 C C . TYR A 1 115 ? 9.996 0.133 -6.256 1.00 81.62 115 TYR A C 1
ATOM 954 O O . TYR A 1 115 ? 10.855 -0.734 -6.326 1.00 81.62 115 TYR A O 1
ATOM 962 N N . LEU A 1 116 ? 9.073 0.294 -7.203 1.00 79.38 116 LEU A N 1
ATOM 963 C CA . LEU A 1 116 ? 8.967 -0.584 -8.366 1.00 79.38 116 LEU A CA 1
ATOM 964 C C . LEU A 1 116 ? 10.136 -0.438 -9.331 1.00 79.38 116 LEU A C 1
ATOM 966 O O . LEU A 1 116 ? 10.476 -1.379 -10.036 1.00 79.38 116 LEU A O 1
ATOM 970 N N . LEU A 1 117 ? 10.740 0.742 -9.397 1.00 75.88 117 LEU A N 1
ATOM 971 C CA . LEU A 1 117 ? 11.943 0.963 -10.188 1.00 75.88 117 LEU A CA 1
ATOM 972 C C . LEU A 1 117 ? 13.206 0.465 -9.482 1.00 75.88 117 LEU A C 1
ATOM 974 O O . LEU A 1 117 ? 14.204 0.243 -10.164 1.00 75.88 117 LEU A O 1
ATOM 978 N N . ALA A 1 118 ? 13.172 0.309 -8.157 1.00 71.06 118 ALA A N 1
ATOM 979 C CA . ALA A 1 118 ? 14.277 -0.189 -7.357 1.00 71.06 118 ALA A CA 1
ATOM 980 C C . ALA A 1 118 ? 14.333 -1.722 -7.383 1.00 71.06 118 ALA A C 1
ATOM 982 O O . ALA A 1 118 ? 13.398 -2.420 -7.010 1.00 71.06 118 ALA A O 1
ATOM 983 N N . THR A 1 119 ? 15.500 -2.247 -7.724 1.00 62.41 119 THR A N 1
ATOM 984 C CA . THR A 1 119 ? 15.855 -3.669 -7.610 1.00 62.41 119 THR A CA 1
ATOM 985 C C . THR A 1 119 ? 16.271 -4.014 -6.171 1.00 62.41 119 THR A C 1
ATOM 987 O O . THR A 1 119 ? 16.323 -5.181 -5.793 1.00 62.41 119 THR A O 1
ATOM 990 N N . VAL A 1 120 ? 16.556 -3.002 -5.338 1.00 56.94 120 VAL A N 1
ATOM 991 C CA . VAL A 1 120 ? 16.909 -3.169 -3.920 1.00 56.94 120 VAL A CA 1
ATOM 992 C C . VAL A 1 120 ? 15.672 -3.004 -3.053 1.00 56.94 120 VAL A C 1
ATOM 994 O O . VAL A 1 120 ? 15.101 -1.919 -2.951 1.00 56.94 120 VAL A O 1
ATOM 997 N N . THR A 1 121 ? 15.306 -4.068 -2.347 1.00 58.19 121 THR A N 1
ATOM 998 C CA . THR A 1 121 ? 14.324 -3.993 -1.267 1.00 58.19 121 THR A CA 1
ATOM 999 C C . THR A 1 121 ? 14.984 -3.388 -0.027 1.00 58.19 121 THR A C 1
ATOM 1001 O O . THR A 1 121 ? 15.804 -4.034 0.627 1.00 58.19 121 THR A O 1
ATOM 1004 N N . LEU A 1 122 ? 14.645 -2.140 0.307 1.00 57.16 122 LEU A N 1
ATOM 1005 C CA . LEU A 1 122 ? 15.035 -1.525 1.579 1.00 57.16 122 LEU A CA 1
ATOM 1006 C C . LEU A 1 122 ? 14.343 -2.257 2.740 1.00 57.16 122 LEU A C 1
ATOM 1008 O O . LEU A 1 122 ? 13.140 -2.520 2.700 1.00 57.16 122 LEU A O 1
ATOM 1012 N N . ASN A 1 123 ? 15.116 -2.609 3.769 1.00 52.91 123 ASN A N 1
ATOM 1013 C CA . ASN A 1 123 ? 14.638 -3.428 4.878 1.00 52.91 123 ASN A CA 1
ATOM 1014 C C . ASN A 1 123 ? 13.659 -2.632 5.774 1.00 52.91 123 ASN A C 1
ATOM 1016 O O . ASN A 1 123 ? 13.966 -1.537 6.241 1.00 52.91 123 ASN A O 1
ATOM 1020 N N . TYR A 1 124 ? 12.466 -3.179 6.007 1.00 57.81 124 TYR A N 1
ATOM 1021 C CA . TYR A 1 124 ? 11.253 -2.466 6.453 1.00 57.81 124 TYR A CA 1
ATOM 1022 C C . TYR A 1 124 ? 11.017 -2.477 7.977 1.00 57.81 124 TYR A C 1
ATOM 1024 O O . TYR A 1 124 ? 9.902 -2.243 8.448 1.00 57.81 124 TYR A O 1
ATOM 1032 N N . HIS A 1 125 ? 12.060 -2.690 8.783 1.00 58.88 125 HIS A N 1
ATOM 1033 C CA . HIS A 1 125 ? 11.944 -2.770 10.249 1.00 58.88 125 HIS A CA 1
ATOM 1034 C C . HIS A 1 125 ? 11.490 -1.463 10.938 1.00 58.88 125 HIS A C 1
ATOM 1036 O O . HIS A 1 125 ? 11.161 -1.482 12.121 1.00 58.88 125 HIS A O 1
ATOM 1042 N N . ILE A 1 126 ? 11.413 -0.340 10.213 1.00 61.94 126 ILE A N 1
ATOM 1043 C CA . ILE A 1 126 ? 11.000 0.979 10.731 1.00 61.94 126 ILE A CA 1
ATOM 1044 C C . ILE A 1 126 ? 9.559 0.967 11.273 1.00 61.94 126 ILE A C 1
ATOM 1046 O O . ILE A 1 126 ? 9.271 1.684 12.231 1.00 61.94 126 ILE A O 1
ATOM 1050 N N . ASN A 1 127 ? 8.669 0.125 10.726 1.00 66.00 127 ASN A N 1
ATOM 1051 C CA . ASN A 1 127 ? 7.270 0.074 11.171 1.00 66.00 127 ASN A CA 1
ATOM 1052 C C . ASN A 1 127 ? 7.149 -0.286 12.661 1.00 66.00 127 ASN A C 1
ATOM 1054 O O . ASN A 1 127 ? 6.446 0.378 13.416 1.00 66.00 127 ASN A O 1
ATOM 1058 N N . ILE A 1 128 ? 7.913 -1.292 13.100 1.00 67.62 128 ILE A N 1
ATOM 1059 C CA . ILE A 1 128 ? 7.855 -1.813 14.472 1.00 67.62 128 ILE A CA 1
ATOM 1060 C C . ILE A 1 128 ? 8.252 -0.721 15.472 1.00 67.62 128 ILE A C 1
ATOM 1062 O O . ILE A 1 128 ? 7.590 -0.533 16.489 1.00 67.62 128 ILE A O 1
ATOM 1066 N N . TYR A 1 129 ? 9.301 0.048 15.168 1.00 71.50 129 TYR A N 1
ATOM 1067 C CA . TYR A 1 129 ? 9.758 1.125 16.047 1.00 71.50 129 TYR A CA 1
ATOM 1068 C C . TYR A 1 129 ? 8.732 2.255 16.173 1.00 71.50 129 TYR A C 1
ATOM 1070 O O . TYR A 1 129 ? 8.556 2.807 17.261 1.00 71.50 129 TYR A O 1
ATOM 1078 N N . ILE A 1 130 ? 8.036 2.587 15.085 1.00 68.81 130 ILE A N 1
ATOM 1079 C CA . ILE A 1 130 ? 7.012 3.636 15.085 1.00 68.81 130 ILE A CA 1
ATOM 1080 C C . ILE A 1 130 ? 5.761 3.177 15.831 1.00 68.81 130 ILE A C 1
ATOM 1082 O O . ILE A 1 130 ? 5.235 3.941 16.640 1.00 68.81 130 ILE A O 1
ATOM 1086 N N . GLU A 1 131 ? 5.328 1.931 15.633 1.00 67.06 131 GLU A N 1
ATOM 1087 C CA . GLU A 1 131 ? 4.228 1.335 16.398 1.00 67.06 131 GLU A CA 1
ATOM 1088 C C . GLU A 1 131 ? 4.546 1.325 17.900 1.00 67.06 131 GLU A C 1
ATOM 1090 O O . GLU A 1 131 ? 3.740 1.796 18.702 1.00 67.06 131 GLU A O 1
ATOM 1095 N N . MET A 1 132 ? 5.756 0.906 18.290 1.00 70.75 132 MET A N 1
ATOM 1096 C CA . MET A 1 132 ? 6.197 0.924 19.691 1.00 70.75 132 MET A CA 1
ATOM 1097 C C . MET A 1 132 ? 6.221 2.339 20.286 1.00 70.75 132 MET A C 1
ATOM 1099 O O . MET A 1 132 ? 5.785 2.554 21.425 1.00 70.75 132 MET A O 1
ATOM 1103 N N . PHE A 1 133 ? 6.710 3.323 19.528 1.00 74.00 133 PHE A N 1
ATOM 1104 C CA . PHE A 1 133 ? 6.734 4.716 19.967 1.00 74.00 133 PHE A CA 1
ATOM 1105 C C . PHE A 1 133 ? 5.316 5.284 20.124 1.00 74.00 133 PHE A C 1
ATOM 1107 O O . PHE A 1 133 ? 5.003 5.884 21.156 1.00 74.00 133 PHE A O 1
ATOM 1114 N N . ALA A 1 134 ? 4.435 5.030 19.152 1.00 69.56 134 ALA A N 1
ATOM 1115 C CA . ALA A 1 134 ? 3.035 5.435 19.206 1.00 69.56 134 ALA A CA 1
ATOM 1116 C C . ALA A 1 134 ? 2.320 4.803 20.409 1.00 69.56 134 ALA A C 1
ATOM 1118 O O . ALA A 1 134 ? 1.700 5.523 21.190 1.00 69.56 134 ALA A O 1
ATOM 1119 N N . SER A 1 135 ? 2.480 3.498 20.647 1.00 69.94 135 SER A N 1
ATOM 1120 C CA . SER A 1 135 ? 1.896 2.817 21.810 1.00 69.94 135 SER A CA 1
ATOM 1121 C C . SER A 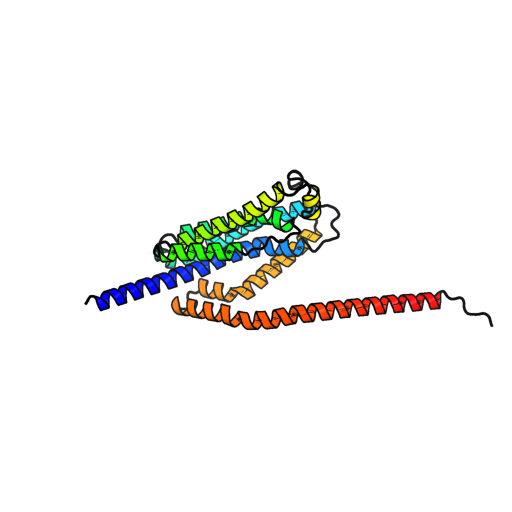1 135 ? 2.378 3.396 23.147 1.00 69.94 135 SER A C 1
ATOM 1123 O O . SER A 1 135 ? 1.594 3.505 24.091 1.00 69.94 135 SER A O 1
ATOM 1125 N N . THR A 1 136 ? 3.632 3.849 23.225 1.00 73.44 136 THR A N 1
ATOM 1126 C CA . THR A 1 136 ? 4.177 4.503 24.428 1.00 73.44 136 THR A CA 1
ATOM 1127 C C . THR A 1 136 ? 3.546 5.880 24.675 1.00 73.44 136 THR A C 1
ATOM 1129 O O . THR A 1 136 ? 3.286 6.250 25.822 1.00 73.44 136 THR A O 1
ATOM 1132 N N . LEU A 1 137 ? 3.263 6.646 23.616 1.00 70.81 137 LEU A N 1
ATOM 1133 C CA . LEU A 1 137 ? 2.558 7.932 23.714 1.00 70.81 137 LEU A CA 1
ATOM 1134 C C . LEU A 1 137 ? 1.084 7.752 24.091 1.00 70.81 137 LEU A C 1
ATOM 1136 O O . LEU A 1 137 ? 0.561 8.501 24.916 1.00 70.81 137 LEU A O 1
ATOM 1140 N N . VAL A 1 138 ? 0.439 6.722 23.545 1.00 73.12 138 VAL A N 1
ATOM 1141 C CA . VAL A 1 138 ? -0.947 6.360 23.869 1.00 73.12 138 VAL A CA 1
ATOM 1142 C C . VAL A 1 138 ? -1.093 5.967 25.336 1.00 73.12 138 VAL A C 1
ATOM 1144 O O . VAL A 1 138 ? -2.059 6.375 25.975 1.00 73.12 138 VAL A O 1
ATOM 1147 N N . TYR A 1 139 ? -0.123 5.239 25.899 1.00 70.19 139 TYR A N 1
ATOM 1148 C CA . TYR A 1 139 ? -0.121 4.897 27.324 1.00 70.19 139 TYR A CA 1
ATOM 1149 C C . TYR A 1 139 ? -0.129 6.142 28.227 1.00 70.19 139 TYR A C 1
ATOM 1151 O O . TYR A 1 139 ? -0.756 6.135 29.283 1.00 70.19 139 TYR A O 1
ATOM 1159 N N . LYS A 1 140 ? 0.533 7.228 27.804 1.00 71.75 140 LYS A N 1
ATOM 1160 C CA . LYS A 1 140 ? 0.570 8.491 28.557 1.00 71.75 140 LYS A CA 1
ATOM 1161 C C . LYS A 1 140 ? -0.713 9.313 28.395 1.00 71.75 140 LYS A C 1
ATOM 1163 O O . LYS A 1 140 ? -1.163 9.897 29.372 1.00 71.75 140 LYS A O 1
ATOM 1168 N N . ASN A 1 141 ? -1.308 9.324 27.198 1.00 69.31 141 ASN A N 1
ATOM 1169 C CA . ASN A 1 141 ? -2.494 10.120 26.856 1.00 69.31 141 ASN A CA 1
ATOM 1170 C C . ASN A 1 141 ? -3.583 9.255 26.188 1.00 69.31 141 ASN A C 1
ATOM 1172 O O . ASN A 1 141 ? -3.815 9.337 24.978 1.00 69.31 141 ASN A O 1
ATOM 1176 N N . GLY A 1 142 ? -4.277 8.437 26.987 1.00 65.50 142 GLY A N 1
ATOM 1177 C CA . GLY A 1 142 ? -5.247 7.449 26.492 1.00 65.50 142 GLY A CA 1
ATOM 1178 C C . GLY A 1 142 ? -6.491 8.024 25.799 1.00 65.50 142 GLY A C 1
ATOM 1179 O O . GLY A 1 142 ? -7.130 7.321 25.015 1.00 65.50 142 GLY A O 1
ATOM 1180 N N . GLU A 1 143 ? -6.832 9.295 26.035 1.00 67.38 143 GLU A N 1
ATOM 1181 C CA . GLU A 1 143 ? -8.017 9.939 25.442 1.00 67.38 143 GLU A CA 1
ATOM 1182 C C . GLU A 1 143 ? -7.856 10.242 23.944 1.00 67.38 143 GLU A C 1
ATOM 1184 O O . GLU A 1 143 ? -8.837 10.216 23.206 1.00 67.38 143 GLU A O 1
ATOM 1189 N N . CYS A 1 144 ? -6.621 10.442 23.472 1.00 73.00 144 CYS A N 1
ATOM 1190 C CA . CYS A 1 144 ? -6.312 10.777 22.076 1.00 73.00 144 CYS A CA 1
ATOM 1191 C C . CYS A 1 144 ? -5.620 9.623 21.333 1.00 73.00 144 CYS A C 1
ATOM 1193 O O . CYS A 1 144 ? -4.865 9.848 20.387 1.00 73.00 144 CYS A O 1
ATOM 1195 N N . ALA A 1 145 ? -5.859 8.378 21.752 1.00 75.38 145 ALA A N 1
ATOM 1196 C CA . ALA A 1 145 ? -5.124 7.214 21.262 1.00 75.38 145 ALA A CA 1
ATOM 1197 C C . ALA A 1 145 ? -5.124 7.086 19.725 1.00 75.38 145 ALA A C 1
ATOM 1199 O O . ALA A 1 145 ? -4.075 6.937 19.100 1.00 75.38 145 ALA A O 1
ATOM 1200 N N . LEU A 1 146 ? -6.306 7.211 19.117 1.00 77.56 146 LEU A N 1
ATOM 1201 C CA . LEU A 1 146 ? -6.520 7.131 17.667 1.00 77.56 146 LEU A CA 1
ATOM 1202 C C . LEU A 1 146 ? -5.748 8.201 16.884 1.00 77.56 146 LEU A C 1
ATOM 1204 O O . LEU A 1 146 ? -5.235 7.924 15.800 1.00 77.56 146 LEU A O 1
ATOM 1208 N N . TYR A 1 147 ? -5.635 9.405 17.447 1.00 82.06 147 TYR A N 1
ATOM 1209 C CA . TYR A 1 147 ? -4.889 10.506 16.845 1.00 82.06 147 TYR A CA 1
ATOM 1210 C C . TYR A 1 147 ? -3.391 10.186 16.786 1.00 82.06 147 TYR A C 1
ATOM 1212 O O . TYR A 1 147 ? -2.773 10.325 15.732 1.00 82.06 147 TYR A O 1
ATOM 1220 N N . TYR A 1 148 ? -2.813 9.711 17.896 1.00 82.56 148 TYR A N 1
ATOM 1221 C CA . TYR A 1 148 ? -1.388 9.371 17.958 1.00 82.56 148 TYR A CA 1
ATOM 1222 C C . TYR A 1 148 ? -1.028 8.190 17.059 1.00 82.56 148 TYR A C 1
ATOM 1224 O O . TYR A 1 148 ? 0.022 8.225 16.420 1.00 82.56 148 TYR A O 1
ATOM 1232 N N . TYR A 1 149 ? -1.904 7.185 16.952 1.00 82.19 149 TYR A N 1
ATOM 1233 C CA . TYR A 1 149 ? -1.707 6.102 15.990 1.00 82.19 149 TYR A CA 1
ATOM 1234 C C . TYR A 1 149 ? -1.720 6.620 14.550 1.00 82.19 149 TYR A C 1
ATOM 1236 O O . TYR A 1 149 ? -0.765 6.372 13.817 1.00 82.19 149 TYR A O 1
ATOM 1244 N N . GLY A 1 150 ? -2.731 7.405 14.158 1.00 84.75 150 GLY A N 1
ATOM 1245 C CA . GLY A 1 150 ? -2.790 7.991 12.814 1.00 84.75 150 GLY A CA 1
ATOM 1246 C C . GLY A 1 150 ? -1.571 8.865 12.493 1.00 84.75 150 GLY A C 1
ATOM 1247 O O . GLY A 1 150 ? -1.007 8.773 11.405 1.00 84.75 150 GLY A O 1
ATOM 1248 N N . PHE A 1 151 ? -1.106 9.659 13.460 1.00 85.62 151 PHE A N 1
ATOM 1249 C CA . PHE A 1 151 ? 0.112 10.456 13.316 1.00 85.62 151 PHE A CA 1
ATOM 1250 C C . PHE A 1 151 ? 1.370 9.588 13.154 1.00 85.62 151 PHE A C 1
ATOM 1252 O O . PHE A 1 151 ? 2.226 9.897 12.327 1.00 85.62 151 PHE A O 1
ATOM 1259 N N . GLY A 1 152 ? 1.462 8.472 13.884 1.00 85.19 152 GLY A N 1
ATOM 1260 C CA . GLY A 1 152 ? 2.525 7.481 13.712 1.00 85.19 152 GLY A CA 1
ATOM 1261 C C . GLY A 1 152 ? 2.597 6.955 12.277 1.00 85.19 152 GLY A C 1
ATOM 1262 O O . GLY A 1 152 ? 3.670 6.967 11.678 1.00 85.19 152 GLY A O 1
ATOM 1263 N N . TYR A 1 153 ? 1.455 6.600 11.682 1.00 87.31 153 TYR A N 1
ATOM 1264 C CA . TYR A 1 153 ? 1.402 6.163 10.282 1.00 87.31 153 TYR A CA 1
ATOM 1265 C C . TYR A 1 153 ? 1.873 7.245 9.302 1.00 87.31 153 TYR A C 1
ATOM 1267 O O . TYR A 1 153 ? 2.581 6.930 8.350 1.00 87.31 153 TYR A O 1
ATOM 1275 N N . ILE A 1 154 ? 1.571 8.524 9.548 1.00 90.19 154 ILE A N 1
ATOM 1276 C CA . ILE A 1 154 ? 2.097 9.624 8.722 1.00 90.19 154 ILE A CA 1
ATOM 1277 C C . ILE A 1 154 ? 3.628 9.680 8.799 1.00 90.19 154 ILE A C 1
ATOM 1279 O O . ILE A 1 154 ? 4.286 9.762 7.762 1.00 90.19 154 ILE A O 1
ATOM 1283 N N . ILE A 1 155 ? 4.209 9.610 10.004 1.00 88.38 155 ILE A N 1
ATOM 1284 C CA . ILE A 1 155 ? 5.672 9.601 10.183 1.00 88.38 155 ILE A CA 1
ATOM 1285 C C . ILE A 1 155 ? 6.291 8.404 9.462 1.00 88.38 155 ILE A C 1
ATOM 1287 O O . ILE A 1 155 ? 7.324 8.552 8.807 1.00 88.38 155 ILE A O 1
ATOM 1291 N N . TYR A 1 156 ? 5.668 7.232 9.569 1.00 86.19 156 TYR A N 1
ATOM 1292 C CA . TYR A 1 156 ? 6.114 6.014 8.900 1.00 86.19 156 TYR A CA 1
ATOM 1293 C C . TYR A 1 156 ? 6.128 6.178 7.381 1.00 86.19 156 TYR A C 1
ATOM 1295 O O . TYR A 1 156 ? 7.181 6.027 6.756 1.00 86.19 156 TYR A O 1
ATOM 1303 N N . SER A 1 157 ? 4.995 6.565 6.795 1.00 88.44 157 SER A N 1
ATOM 1304 C CA . SER A 1 157 ? 4.871 6.743 5.350 1.00 88.44 157 SER A CA 1
ATOM 1305 C C . SER A 1 157 ? 5.808 7.840 4.834 1.00 88.44 157 SER A C 1
ATOM 1307 O O . SER A 1 157 ? 6.430 7.665 3.786 1.00 88.44 157 SER A O 1
ATOM 1309 N N . LEU A 1 158 ? 6.003 8.929 5.588 1.00 90.00 158 LEU A N 1
ATOM 1310 C CA . LEU A 1 158 ? 6.998 9.960 5.268 1.00 90.00 158 LEU A CA 1
ATOM 1311 C C . LEU A 1 158 ? 8.425 9.418 5.320 1.00 90.00 158 LEU A C 1
ATOM 1313 O O . LEU A 1 158 ? 9.212 9.700 4.423 1.00 90.00 158 LEU A O 1
ATOM 1317 N N . SER A 1 159 ? 8.759 8.628 6.337 1.00 86.25 159 SER A N 1
ATOM 1318 C CA . SER A 1 159 ? 10.097 8.063 6.526 1.00 86.25 159 SER A CA 1
ATOM 1319 C C . SER A 1 159 ? 10.464 7.101 5.400 1.00 86.25 159 SER A C 1
ATOM 1321 O O . SER A 1 159 ? 11.566 7.187 4.861 1.00 86.25 159 SER A O 1
ATOM 1323 N N . ILE A 1 160 ? 9.537 6.233 4.985 1.00 83.19 160 ILE A N 1
ATOM 1324 C CA . ILE A 1 160 ? 9.727 5.356 3.822 1.00 83.19 160 ILE A CA 1
ATOM 1325 C C . ILE A 1 160 ? 9.905 6.176 2.551 1.00 83.19 160 ILE A C 1
ATOM 1327 O O . ILE A 1 160 ? 10.864 5.966 1.809 1.00 83.19 160 ILE A O 1
ATOM 1331 N N . THR A 1 161 ? 9.012 7.139 2.328 1.00 85.69 161 THR A N 1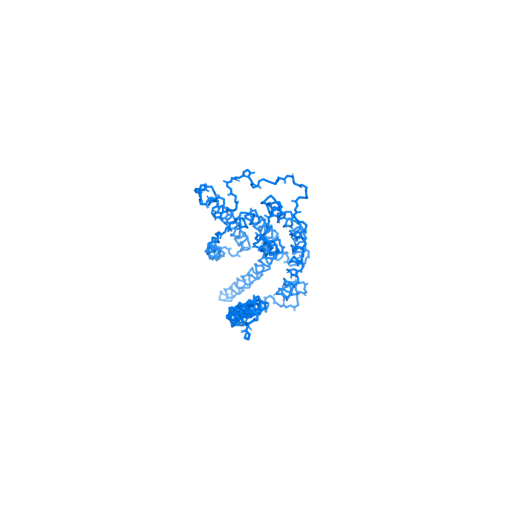
ATOM 1332 C CA . THR A 1 161 ? 9.051 7.991 1.140 1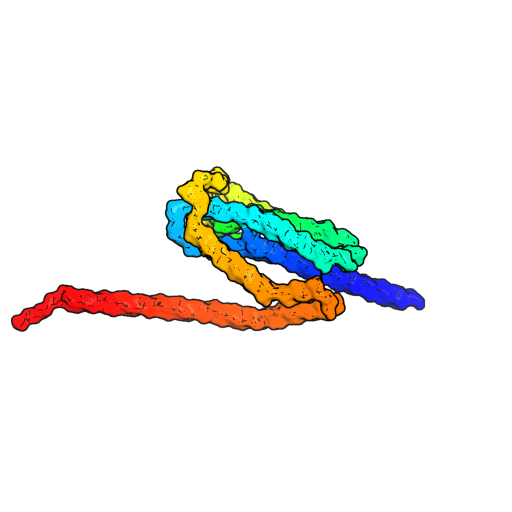.00 85.69 161 THR A CA 1
ATOM 1333 C C . THR A 1 161 ? 10.392 8.716 1.056 1.00 85.69 161 THR A C 1
ATOM 1335 O O . THR A 1 161 ? 11.121 8.553 0.080 1.00 85.69 161 THR A O 1
ATOM 1338 N N . LEU A 1 162 ? 10.788 9.419 2.119 1.00 86.75 162 LEU A N 1
ATOM 1339 C CA . LEU A 1 162 ? 12.072 10.115 2.200 1.00 86.75 162 LEU A CA 1
ATOM 1340 C C . LEU A 1 162 ? 13.259 9.171 2.028 1.00 86.75 162 LEU A C 1
ATOM 1342 O O . LEU A 1 162 ? 14.217 9.548 1.365 1.00 86.75 162 LEU A O 1
ATOM 1346 N N . SER A 1 163 ? 13.199 7.951 2.562 1.00 83.50 163 SER A N 1
ATOM 1347 C CA . SER A 1 163 ? 14.278 6.971 2.402 1.00 83.50 163 SER A CA 1
ATOM 1348 C C . SER A 1 163 ? 14.501 6.615 0.932 1.00 83.50 163 SER A C 1
ATOM 1350 O O . SER A 1 163 ? 15.642 6.652 0.478 1.00 83.50 163 SER A O 1
ATOM 1352 N N . TYR A 1 164 ? 13.437 6.352 0.164 1.00 79.19 164 TYR A N 1
ATOM 1353 C CA . TYR A 1 164 ? 13.555 6.103 -1.279 1.00 79.19 164 TYR A CA 1
ATOM 1354 C C . TYR A 1 164 ? 14.086 7.324 -2.039 1.00 79.19 164 TYR A C 1
ATOM 1356 O O . TYR A 1 164 ? 14.973 7.179 -2.881 1.00 79.19 164 TYR A O 1
ATOM 1364 N N . TYR A 1 165 ? 13.604 8.530 -1.717 1.00 81.81 165 TYR A N 1
ATOM 1365 C CA . TYR A 1 165 ? 14.081 9.763 -2.355 1.00 81.81 165 TYR A CA 1
ATOM 1366 C C . TYR A 1 165 ? 15.553 10.060 -2.040 1.00 81.81 165 TYR A C 1
ATOM 1368 O O . TYR A 1 165 ? 16.327 10.355 -2.951 1.00 81.81 165 TYR A O 1
ATOM 1376 N N . ILE A 1 166 ? 15.957 9.967 -0.770 1.00 83.06 166 ILE A N 1
ATOM 1377 C CA . ILE A 1 166 ? 17.342 10.180 -0.332 1.00 83.06 166 ILE A CA 1
ATOM 1378 C C . ILE A 1 166 ? 18.246 9.141 -0.987 1.00 83.06 166 ILE A C 1
ATOM 1380 O O . ILE A 1 166 ? 19.260 9.510 -1.572 1.00 83.06 166 ILE A O 1
ATOM 1384 N N . TYR A 1 167 ? 17.858 7.865 -0.961 1.00 78.69 167 TYR A N 1
ATOM 1385 C CA . TYR A 1 167 ? 18.627 6.796 -1.590 1.00 78.69 167 TYR A CA 1
ATOM 1386 C C . TYR A 1 167 ? 18.836 7.060 -3.086 1.00 78.69 167 TYR A C 1
ATOM 1388 O O . TYR A 1 167 ? 19.966 7.032 -3.570 1.00 78.69 167 TYR A O 1
ATOM 1396 N N . PHE A 1 168 ? 17.775 7.437 -3.804 1.00 76.88 168 PHE A N 1
ATOM 1397 C CA . PHE A 1 168 ? 17.865 7.776 -5.223 1.00 76.88 168 PHE A CA 1
ATOM 1398 C C . PHE A 1 168 ? 18.803 8.968 -5.496 1.00 76.88 168 PHE A C 1
ATOM 1400 O O . PHE A 1 168 ? 19.565 8.949 -6.463 1.00 76.88 168 PHE A O 1
ATOM 1407 N N . ILE A 1 169 ? 18.793 10.002 -4.649 1.00 79.75 169 ILE A N 1
ATOM 1408 C CA . ILE A 1 169 ? 19.656 11.185 -4.814 1.00 79.75 169 ILE A CA 1
ATOM 1409 C C . ILE A 1 169 ? 21.121 10.864 -4.480 1.00 79.75 169 ILE A C 1
ATOM 1411 O O . ILE A 1 169 ? 22.022 11.294 -5.203 1.00 79.75 169 ILE A O 1
ATOM 1415 N N . THR A 1 170 ? 21.365 10.126 -3.396 1.00 79.12 170 THR A N 1
ATOM 1416 C CA . THR A 1 170 ? 22.709 9.859 -2.863 1.00 79.12 170 THR A CA 1
ATOM 1417 C C . THR A 1 170 ? 23.454 8.768 -3.636 1.00 79.12 170 THR A C 1
ATOM 1419 O O . THR A 1 170 ? 24.685 8.809 -3.701 1.00 79.12 170 THR A O 1
ATOM 1422 N N . CYS A 1 171 ? 22.752 7.817 -4.261 1.00 72.69 171 CYS A N 1
ATOM 1423 C CA . CYS A 1 171 ? 23.387 6.780 -5.074 1.00 72.69 171 CYS A CA 1
ATOM 1424 C C . CYS A 1 171 ? 24.163 7.373 -6.260 1.00 72.69 171 CYS A C 1
ATOM 1426 O O . CYS A 1 171 ? 23.678 8.244 -6.986 1.00 72.69 171 CYS A O 1
ATOM 1428 N N . LYS A 1 172 ? 25.375 6.859 -6.497 1.00 74.56 172 LYS A N 1
ATOM 1429 C CA . LYS A 1 172 ? 26.193 7.229 -7.664 1.00 74.56 172 LYS A CA 1
ATOM 1430 C C . LYS A 1 172 ? 25.517 6.759 -8.953 1.00 74.56 172 LYS A C 1
ATOM 1432 O O . LYS A 1 172 ? 24.831 5.747 -8.944 1.00 74.56 172 LYS A O 1
ATOM 1437 N N . THR A 1 173 ? 25.751 7.436 -10.079 1.00 67.00 173 THR A N 1
ATOM 1438 C CA . THR A 1 173 ? 25.104 7.118 -11.372 1.00 67.00 173 THR A CA 1
ATOM 1439 C C . THR A 1 173 ? 25.255 5.647 -11.789 1.00 67.00 173 THR A C 1
ATOM 1441 O O . THR A 1 173 ? 24.283 5.047 -12.232 1.00 67.00 173 THR A O 1
ATOM 1444 N N . GLU A 1 174 ? 26.425 5.045 -11.566 1.00 65.50 174 GLU A N 1
ATOM 1445 C CA . GLU A 1 174 ? 26.706 3.625 -11.856 1.00 65.50 174 GLU A CA 1
ATOM 1446 C C . GLU A 1 174 ? 25.916 2.648 -10.970 1.00 65.50 174 GLU A C 1
ATOM 1448 O O . GLU A 1 174 ? 25.541 1.553 -11.382 1.00 65.50 174 GLU A O 1
ATOM 1453 N N . GLU A 1 175 ? 25.670 3.017 -9.714 1.00 65.50 175 GLU A N 1
ATOM 1454 C CA . GLU A 1 175 ? 24.808 2.242 -8.820 1.00 65.50 175 GLU A CA 1
ATOM 1455 C C . GLU A 1 175 ? 23.339 2.509 -9.123 1.00 65.50 175 GLU A C 1
ATOM 1457 O O . GLU A 1 175 ? 22.547 1.579 -9.090 1.00 65.50 175 GLU A O 1
ATOM 1462 N N . ARG A 1 176 ? 22.975 3.734 -9.519 1.00 65.56 176 ARG A N 1
ATOM 1463 C CA . ARG A 1 176 ? 21.618 4.045 -9.965 1.00 65.56 176 ARG A CA 1
ATOM 1464 C C . ARG A 1 176 ? 21.220 3.221 -11.171 1.00 65.56 176 ARG A C 1
ATOM 1466 O O . ARG A 1 176 ? 20.149 2.671 -11.112 1.00 65.56 176 ARG A O 1
ATOM 1473 N N . ILE A 1 177 ? 22.061 3.064 -12.192 1.00 63.56 177 ILE A N 1
ATOM 1474 C CA . ILE A 1 177 ? 21.727 2.244 -13.374 1.00 63.56 177 ILE A CA 1
ATOM 1475 C C . ILE A 1 177 ? 21.651 0.746 -13.033 1.00 63.56 177 ILE A C 1
ATOM 1477 O O . ILE A 1 177 ? 20.885 0.005 -13.641 1.00 63.56 177 ILE A O 1
ATOM 1481 N N . ARG A 1 178 ? 22.451 0.279 -12.064 1.00 60.41 178 ARG A N 1
ATOM 1482 C CA . ARG A 1 178 ? 22.426 -1.127 -11.624 1.00 60.41 178 ARG A CA 1
ATOM 1483 C C . ARG A 1 178 ? 21.242 -1.452 -10.722 1.00 60.41 178 ARG A C 1
ATOM 1485 O O . ARG A 1 178 ? 20.741 -2.567 -10.763 1.00 60.41 178 ARG A O 1
ATOM 1492 N N . LEU A 1 179 ? 20.843 -0.510 -9.873 1.00 58.41 179 LEU A N 1
ATOM 1493 C CA . LEU A 1 179 ? 19.821 -0.720 -8.851 1.00 58.41 179 LEU A CA 1
ATOM 1494 C C . LEU A 1 179 ? 18.462 -0.185 -9.281 1.00 58.41 179 LEU A C 1
ATOM 1496 O O . LEU A 1 179 ? 17.448 -0.749 -8.896 1.00 58.41 179 LEU A O 1
ATOM 1500 N N . PHE A 1 180 ? 18.433 0.870 -10.081 1.00 59.97 180 PHE A N 1
ATOM 1501 C CA . PHE A 1 180 ? 17.245 1.418 -10.706 1.00 59.97 180 PHE A CA 1
ATOM 1502 C C . PHE A 1 180 ? 17.351 1.248 -12.217 1.00 59.97 180 PHE A C 1
ATOM 1504 O O . PHE A 1 180 ? 18.391 1.482 -12.821 1.00 59.97 180 PHE A O 1
ATOM 1511 N N . ILE A 1 181 ? 16.238 0.939 -12.874 1.00 64.69 181 ILE A N 1
ATOM 1512 C CA . ILE A 1 181 ? 16.198 0.860 -14.347 1.00 64.69 181 ILE A CA 1
ATOM 1513 C C . ILE A 1 181 ? 16.486 2.254 -14.984 1.00 64.69 181 ILE A C 1
ATOM 1515 O O . ILE A 1 181 ? 16.668 2.384 -16.190 1.00 64.69 181 ILE A O 1
ATOM 1519 N N . ILE A 1 182 ? 16.573 3.320 -14.174 1.00 64.69 182 ILE A N 1
ATOM 1520 C CA . ILE A 1 182 ? 16.666 4.725 -14.583 1.00 64.69 182 ILE A CA 1
ATOM 1521 C C . ILE A 1 182 ? 17.974 5.391 -14.120 1.00 64.69 182 ILE A C 1
ATOM 1523 O O . ILE A 1 182 ? 18.414 5.223 -12.984 1.00 64.69 182 ILE A O 1
ATOM 1527 N N . SER A 1 183 ? 18.540 6.257 -14.971 1.00 58.47 183 SER A N 1
ATOM 1528 C CA . SER A 1 183 ? 19.761 7.031 -14.697 1.00 58.47 183 SER A CA 1
ATOM 1529 C C . SER A 1 183 ? 19.521 8.462 -14.171 1.00 58.47 183 SER A C 1
ATOM 1531 O O . SER A 1 183 ? 20.408 9.020 -13.515 1.00 58.47 183 SER A O 1
ATOM 1533 N N . SER A 1 184 ? 18.345 9.066 -14.415 1.00 63.72 184 SER A N 1
ATOM 1534 C CA . SER A 1 184 ? 18.024 10.460 -14.051 1.00 63.72 184 SER A CA 1
ATOM 1535 C C . SER A 1 184 ? 16.549 10.697 -13.691 1.00 63.72 184 SER A C 1
ATOM 1537 O O . SER A 1 184 ? 15.655 10.067 -14.245 1.00 63.72 184 SER A O 1
ATOM 1539 N N . PHE A 1 185 ? 16.263 11.702 -12.848 1.00 65.62 185 PHE A N 1
ATOM 1540 C CA . PHE A 1 185 ? 14.890 12.165 -12.561 1.00 65.62 185 PHE A CA 1
ATOM 1541 C C . PHE A 1 185 ? 14.111 12.573 -13.819 1.00 65.62 185 PHE A C 1
ATOM 1543 O O . PHE A 1 185 ? 12.888 12.484 -13.837 1.00 65.62 185 PHE A O 1
ATOM 1550 N N . LYS A 1 186 ? 14.799 13.019 -14.878 1.00 64.38 186 LYS A N 1
ATOM 1551 C CA . LYS A 1 186 ? 14.147 13.393 -16.143 1.00 64.38 186 LYS A CA 1
ATOM 1552 C C . LYS A 1 186 ? 13.541 12.196 -16.869 1.00 64.38 186 LYS A C 1
ATOM 1554 O O . LYS A 1 186 ? 12.564 12.360 -17.590 1.00 64.38 186 LYS A O 1
ATOM 1559 N N . ASP A 1 187 ? 14.096 11.009 -16.663 1.00 68.94 187 ASP A N 1
ATOM 1560 C CA . ASP A 1 187 ? 13.575 9.784 -17.261 1.00 68.94 187 ASP A CA 1
ATOM 1561 C C . ASP A 1 187 ? 12.376 9.237 -16.497 1.00 68.94 187 ASP A C 1
ATOM 1563 O O . ASP A 1 187 ? 11.556 8.555 -17.096 1.00 68.94 187 ASP A O 1
ATOM 1567 N N . LEU A 1 188 ? 12.216 9.620 -15.226 1.00 72.69 188 LEU A N 1
ATOM 1568 C CA . LEU A 1 188 ? 11.025 9.326 -14.434 1.00 72.69 188 LEU A CA 1
ATOM 1569 C C . LEU A 1 188 ? 9.788 10.102 -14.923 1.00 72.69 188 LEU A C 1
ATOM 1571 O O . LEU A 1 188 ? 8.667 9.735 -14.584 1.00 72.69 188 LEU A O 1
ATOM 1575 N N . ILE A 1 189 ? 9.959 11.172 -15.704 1.00 76.19 189 ILE A N 1
ATOM 1576 C CA . ILE A 1 189 ? 8.836 11.967 -16.211 1.00 76.19 189 ILE A CA 1
ATOM 1577 C C . ILE A 1 189 ? 8.032 11.130 -17.211 1.00 76.19 189 ILE A C 1
ATOM 1579 O O . ILE A 1 189 ? 8.599 10.511 -18.111 1.00 76.19 189 ILE A O 1
ATOM 1583 N N . ILE A 1 190 ? 6.702 11.156 -17.070 1.00 75.19 190 ILE A N 1
ATOM 1584 C CA . ILE A 1 190 ? 5.763 10.531 -18.009 1.00 75.19 190 ILE A CA 1
ATOM 1585 C C . ILE A 1 190 ? 6.062 11.054 -19.416 1.00 75.19 190 ILE A C 1
ATOM 1587 O O . ILE A 1 190 ? 5.902 12.247 -19.690 1.00 75.19 190 ILE A O 1
ATOM 1591 N N . LYS A 1 191 ? 6.496 10.165 -20.316 1.00 76.56 191 LYS A N 1
ATOM 1592 C CA . LYS A 1 191 ? 6.767 10.528 -21.712 1.00 76.56 191 LYS A CA 1
ATOM 1593 C C . LYS A 1 191 ? 5.545 10.167 -22.558 1.00 76.56 191 LYS A C 1
ATOM 1595 O O . LYS A 1 191 ? 5.140 8.998 -22.544 1.00 76.56 191 LYS A O 1
ATOM 1600 N N . PRO A 1 192 ? 4.945 11.125 -23.292 1.00 70.56 192 PRO A N 1
ATOM 1601 C CA . PRO A 1 192 ? 3.798 10.846 -24.146 1.00 70.56 192 PRO A CA 1
ATOM 1602 C C . PRO A 1 192 ? 4.244 9.918 -25.280 1.00 70.56 192 PRO A C 1
ATOM 1604 O O . PRO A 1 192 ? 4.919 10.334 -26.216 1.00 70.56 192 PRO A O 1
ATOM 1607 N N . THR A 1 193 ? 3.911 8.638 -25.144 1.00 67.75 193 THR A N 1
ATOM 1608 C CA . THR A 1 193 ? 4.195 7.587 -26.127 1.00 67.75 193 THR A CA 1
ATOM 1609 C C . THR A 1 193 ? 2.858 7.120 -26.695 1.00 67.75 193 THR A C 1
ATOM 1611 O O . THR A 1 193 ? 1.861 7.116 -25.976 1.00 67.75 193 THR A O 1
ATOM 1614 N N . HIS A 1 194 ? 2.805 6.750 -27.975 1.00 68.69 194 HIS A N 1
ATOM 1615 C CA . HIS A 1 194 ? 1.636 6.098 -28.567 1.00 68.69 194 HIS A CA 1
ATOM 1616 C C . HIS A 1 194 ? 2.000 4.649 -28.910 1.00 68.69 194 HIS A C 1
ATOM 1618 O O . HIS A 1 194 ? 2.824 4.452 -29.803 1.00 68.69 194 HIS A O 1
ATOM 1624 N N . PRO A 1 195 ? 1.401 3.638 -28.253 1.00 72.69 195 PRO A N 1
ATOM 1625 C CA . PRO A 1 195 ? 0.485 3.709 -27.104 1.00 72.69 195 PRO A CA 1
ATOM 1626 C C . PRO A 1 195 ? 1.172 4.175 -25.800 1.00 72.69 195 PRO A C 1
ATOM 1628 O O . PRO A 1 195 ? 2.372 4.001 -25.626 1.00 72.69 195 PRO A O 1
ATOM 1631 N N . TYR A 1 196 ? 0.414 4.766 -24.862 1.00 71.88 196 TYR A N 1
ATOM 1632 C CA . TYR A 1 196 ? 0.964 5.275 -23.586 1.00 71.88 196 TYR A CA 1
ATOM 1633 C C . TYR A 1 196 ? 1.538 4.165 -22.706 1.00 71.88 196 TYR A C 1
ATOM 1635 O O . TYR A 1 196 ? 2.464 4.389 -21.925 1.00 71.88 196 TYR A O 1
ATOM 1643 N N . THR A 1 197 ? 0.975 2.970 -22.831 1.00 75.44 197 THR A N 1
ATOM 1644 C CA . THR A 1 197 ? 1.340 1.779 -22.078 1.00 75.44 197 THR A CA 1
ATOM 1645 C C . THR A 1 197 ? 1.254 0.585 -23.012 1.00 75.44 197 THR A C 1
ATOM 1647 O O . THR A 1 197 ? 0.407 0.564 -23.906 1.00 75.44 197 THR A O 1
ATOM 1650 N N . ASP A 1 198 ? 2.106 -0.414 -22.797 1.00 81.38 198 ASP A N 1
ATOM 1651 C CA . ASP A 1 198 ? 2.018 -1.664 -23.542 1.00 81.38 198 ASP A CA 1
ATOM 1652 C C . ASP A 1 198 ? 0.648 -2.328 -23.261 1.00 81.38 198 ASP A C 1
ATOM 1654 O O . ASP A 1 198 ? 0.299 -2.542 -22.090 1.00 81.38 198 ASP A O 1
ATOM 1658 N N . PRO A 1 199 ? -0.162 -2.630 -24.294 1.00 81.12 199 PRO A N 1
ATOM 1659 C CA . PRO A 1 199 ? -1.470 -3.257 -24.118 1.00 81.12 199 PRO A CA 1
ATOM 1660 C C . PRO A 1 199 ? -1.390 -4.603 -23.389 1.00 81.12 199 PRO A C 1
ATOM 1662 O O . PRO A 1 199 ? -2.292 -4.916 -22.608 1.00 81.12 199 PRO A O 1
ATOM 1665 N N . LYS A 1 200 ? -0.305 -5.369 -23.575 1.00 84.19 200 LYS A N 1
ATOM 1666 C CA . LYS A 1 200 ? -0.083 -6.633 -22.861 1.00 84.19 200 LYS A CA 1
ATOM 1667 C C . LYS A 1 200 ? 0.046 -6.377 -21.361 1.00 84.19 200 LYS A C 1
ATOM 1669 O O . LYS A 1 200 ? -0.651 -6.994 -20.561 1.00 84.19 200 LYS A O 1
ATOM 1674 N N . LEU A 1 201 ? 0.860 -5.391 -20.989 1.00 79.81 201 LEU A N 1
ATOM 1675 C CA . LEU A 1 201 ? 1.118 -5.005 -19.602 1.00 79.81 201 LEU A CA 1
ATOM 1676 C C . LEU A 1 201 ? -0.151 -4.494 -18.900 1.00 79.81 201 LEU A C 1
ATOM 1678 O O . LEU A 1 201 ? -0.433 -4.854 -17.755 1.00 79.81 201 LEU A O 1
ATOM 1682 N N . SER A 1 202 ? -0.956 -3.694 -19.603 1.00 84.44 202 SER A N 1
ATOM 1683 C CA . SER A 1 202 ? -2.243 -3.219 -19.088 1.00 84.44 202 SER A CA 1
ATOM 1684 C C . SER A 1 202 ? -3.224 -4.370 -18.842 1.00 84.44 202 SER A C 1
ATOM 1686 O O . SER A 1 202 ? -3.913 -4.377 -17.821 1.00 84.44 202 SER A O 1
ATOM 1688 N N . ASN A 1 203 ? -3.280 -5.353 -19.746 1.00 89.19 203 ASN A N 1
ATOM 1689 C CA . ASN A 1 203 ? -4.176 -6.496 -19.600 1.00 89.19 203 ASN A CA 1
ATOM 1690 C C . ASN A 1 203 ? -3.785 -7.389 -18.414 1.00 89.19 203 ASN A C 1
ATOM 1692 O O . ASN A 1 203 ? -4.639 -7.723 -17.597 1.00 89.19 203 ASN A O 1
ATOM 1696 N N . GLU A 1 204 ? -2.495 -7.692 -18.258 1.00 87.94 204 GLU A N 1
ATOM 1697 C CA . GLU A 1 204 ? -1.992 -8.447 -17.102 1.00 87.94 204 GLU A CA 1
ATOM 1698 C C . GLU A 1 204 ? -2.281 -7.720 -15.782 1.00 87.94 204 GLU A C 1
ATOM 1700 O O . GLU A 1 204 ? -2.782 -8.318 -14.828 1.00 87.94 204 GLU A O 1
ATOM 1705 N N . THR A 1 205 ? -2.070 -6.398 -15.747 1.00 88.56 205 THR A N 1
ATOM 1706 C CA . THR A 1 205 ? -2.365 -5.581 -14.559 1.00 88.56 205 THR A CA 1
ATOM 1707 C C . THR A 1 205 ? -3.845 -5.663 -14.187 1.00 88.56 205 THR A C 1
ATOM 1709 O O . THR A 1 205 ? -4.174 -5.810 -13.012 1.00 88.56 205 THR A O 1
ATOM 1712 N N . LYS A 1 206 ? -4.758 -5.619 -15.169 1.00 89.69 206 LYS A N 1
ATOM 1713 C CA . LYS A 1 206 ? -6.205 -5.771 -14.930 1.00 89.69 206 LYS A CA 1
ATOM 1714 C C . LYS A 1 206 ? -6.546 -7.145 -14.357 1.00 89.69 206 LYS A C 1
ATOM 1716 O O . LYS A 1 206 ? -7.334 -7.224 -13.413 1.00 89.69 206 LYS A O 1
ATOM 1721 N N . THR A 1 207 ? -5.937 -8.205 -14.882 1.00 92.75 207 THR A N 1
ATOM 1722 C CA . THR A 1 207 ? -6.122 -9.571 -14.375 1.00 92.75 207 THR A CA 1
ATOM 1723 C C . THR A 1 207 ? -5.657 -9.682 -12.925 1.00 92.75 207 THR A C 1
ATOM 1725 O O . THR A 1 207 ? -6.425 -10.118 -12.065 1.00 92.75 207 THR A O 1
ATOM 1728 N N . PHE A 1 208 ? -4.446 -9.207 -12.611 1.00 90.56 208 PHE A N 1
ATOM 1729 C CA . PHE A 1 208 ? -3.936 -9.222 -11.237 1.00 90.56 208 PHE A CA 1
ATOM 1730 C C . PHE A 1 208 ? -4.728 -8.318 -10.298 1.00 90.56 208 PHE A C 1
ATOM 1732 O O . PHE A 1 208 ? -4.878 -8.650 -9.125 1.00 90.56 208 PHE A O 1
ATOM 1739 N N . PHE A 1 209 ? -5.272 -7.208 -10.793 1.00 92.88 209 PHE A N 1
ATOM 1740 C CA . PHE A 1 209 ? -6.153 -6.348 -10.012 1.00 92.88 209 PHE A CA 1
ATOM 1741 C C . PHE A 1 209 ? -7.455 -7.068 -9.644 1.00 92.88 209 PHE A C 1
ATOM 1743 O O . PHE A 1 209 ? -7.837 -7.085 -8.474 1.00 92.88 209 PHE A O 1
ATOM 1750 N N . SER A 1 210 ? -8.098 -7.736 -10.607 1.00 92.44 210 SER A N 1
ATOM 1751 C CA . SER A 1 210 ? -9.304 -8.536 -10.356 1.00 92.44 210 SER A CA 1
ATOM 1752 C C . SER A 1 210 ? -9.031 -9.687 -9.380 1.00 92.44 210 SER A C 1
ATOM 1754 O O . SER A 1 210 ? -9.762 -9.864 -8.402 1.00 92.44 210 SER A O 1
ATOM 1756 N N . GLN A 1 211 ? -7.920 -10.405 -9.573 1.00 92.38 211 GLN A N 1
ATOM 1757 C CA . GLN A 1 211 ? -7.470 -11.441 -8.644 1.00 92.38 211 GLN A CA 1
ATOM 1758 C C . GLN A 1 211 ? -7.190 -10.867 -7.246 1.00 92.38 211 GLN A C 1
ATOM 1760 O O . GLN A 1 211 ? -7.529 -11.486 -6.239 1.00 92.38 211 GLN A O 1
ATOM 1765 N N . GLY A 1 212 ? -6.595 -9.675 -7.177 1.00 91.19 212 GLY A N 1
ATOM 1766 C CA . GLY A 1 212 ? -6.315 -8.961 -5.937 1.00 91.19 212 GLY A CA 1
ATOM 1767 C C . GLY A 1 212 ? -7.588 -8.634 -5.161 1.00 91.19 212 GLY A C 1
ATOM 1768 O O . GLY A 1 212 ? -7.646 -8.899 -3.963 1.00 91.19 212 GLY A O 1
ATOM 1769 N N . ILE A 1 213 ? -8.635 -8.138 -5.829 1.00 91.81 213 ILE A N 1
ATOM 1770 C CA . ILE A 1 213 ? -9.938 -7.880 -5.192 1.00 91.81 213 ILE A CA 1
ATOM 1771 C C . ILE A 1 213 ? -10.488 -9.157 -4.558 1.00 91.81 213 ILE A C 1
ATOM 1773 O O . ILE A 1 213 ? -10.836 -9.152 -3.375 1.00 91.81 213 ILE A O 1
ATOM 1777 N N . LEU A 1 214 ? -10.526 -10.254 -5.321 1.00 92.00 214 LEU A N 1
ATOM 1778 C CA . LEU A 1 214 ? -11.024 -11.536 -4.827 1.00 92.00 214 LEU A CA 1
ATOM 1779 C C . LEU A 1 214 ? -10.206 -12.019 -3.625 1.00 92.00 214 LEU A C 1
ATOM 1781 O O . LEU A 1 214 ? -10.770 -12.399 -2.601 1.00 92.00 214 LEU A O 1
ATOM 1785 N N . MET A 1 215 ? -8.877 -11.941 -3.718 1.00 88.44 215 MET A N 1
ATOM 1786 C CA . MET A 1 215 ? -7.973 -12.326 -2.637 1.00 88.44 215 MET A CA 1
ATOM 1787 C C . MET A 1 215 ? -8.199 -11.482 -1.380 1.00 88.44 215 MET A C 1
ATOM 1789 O O . MET A 1 215 ? -8.238 -12.014 -0.269 1.00 88.44 215 MET A O 1
ATOM 1793 N N . LYS A 1 216 ? -8.377 -10.165 -1.535 1.00 88.44 216 LYS A N 1
ATOM 1794 C CA . LYS A 1 216 ? -8.623 -9.264 -0.407 1.00 88.44 216 LYS A CA 1
ATOM 1795 C C . LYS A 1 216 ? -9.949 -9.585 0.273 1.00 88.44 216 LYS A C 1
ATOM 1797 O O . LYS A 1 216 ? -9.996 -9.629 1.502 1.00 88.44 216 LYS A O 1
ATOM 1802 N N . PHE A 1 217 ? -10.993 -9.850 -0.510 1.00 87.69 217 PHE A N 1
ATOM 1803 C CA . PHE A 1 217 ? -12.286 -10.274 0.015 1.00 87.69 217 PHE A CA 1
ATOM 1804 C C . PHE A 1 217 ? -12.195 -11.629 0.722 1.00 87.69 217 PHE A C 1
ATOM 1806 O O . PHE A 1 217 ? -12.746 -11.783 1.800 1.00 87.69 217 PHE A O 1
ATOM 1813 N N . LEU A 1 218 ? -11.450 -12.594 0.185 1.00 87.25 218 LEU A N 1
ATOM 1814 C CA . LEU A 1 218 ? -11.306 -13.907 0.815 1.00 87.25 218 LEU A CA 1
ATOM 1815 C C . LEU A 1 218 ? -10.503 -13.843 2.123 1.00 87.25 218 LEU A C 1
ATOM 1817 O O . LEU A 1 218 ? -10.847 -14.494 3.102 1.00 87.25 218 LEU A O 1
ATOM 1821 N N . THR A 1 219 ? -9.448 -13.028 2.148 1.00 83.19 219 THR A N 1
ATOM 1822 C CA . THR A 1 219 ? -8.529 -12.944 3.293 1.00 83.19 219 THR A CA 1
ATOM 1823 C C . THR A 1 219 ? -9.103 -12.110 4.433 1.00 83.19 219 THR A C 1
ATOM 1825 O O . THR A 1 219 ? -8.831 -12.380 5.599 1.00 83.19 219 THR A O 1
ATOM 1828 N N . VAL A 1 220 ? -9.850 -11.053 4.104 1.00 83.25 220 VAL A N 1
ATOM 1829 C CA . VAL A 1 220 ? -10.299 -10.060 5.089 1.00 83.25 220 VAL A CA 1
ATOM 1830 C C . VAL A 1 220 ? -11.816 -9.865 5.095 1.00 83.25 220 VAL A C 1
ATOM 1832 O O . VAL A 1 220 ? -12.339 -9.017 5.817 1.00 83.25 220 VAL A O 1
ATOM 1835 N N . GLY A 1 221 ? -12.540 -10.688 4.336 1.00 84.38 221 GLY A N 1
ATOM 1836 C CA . GLY A 1 221 ? -13.997 -10.671 4.223 1.00 84.38 221 GLY A CA 1
ATOM 1837 C C . GLY A 1 221 ? -14.696 -10.776 5.563 1.00 84.38 221 GLY A C 1
ATOM 1838 O O . GLY A 1 221 ? -15.634 -10.024 5.812 1.00 84.38 221 GLY A O 1
ATOM 1839 N N . GLU A 1 222 ? -14.189 -11.619 6.468 1.00 80.75 222 GLU A N 1
ATOM 1840 C CA . GLU A 1 222 ? -14.761 -11.735 7.812 1.00 80.75 222 GLU A CA 1
ATOM 1841 C C . GLU A 1 222 ? -14.739 -10.382 8.542 1.00 80.75 222 GLU A C 1
ATOM 1843 O O . GLU A 1 222 ? -15.732 -9.994 9.153 1.00 80.75 222 GLU A O 1
ATOM 1848 N N . ARG A 1 223 ? -13.641 -9.617 8.431 1.00 77.94 223 ARG A N 1
ATOM 1849 C CA . ARG A 1 223 ? -13.499 -8.330 9.120 1.00 77.94 223 ARG A CA 1
ATOM 1850 C C . ARG A 1 223 ? -14.438 -7.292 8.515 1.00 77.94 223 ARG A C 1
ATOM 1852 O O . ARG A 1 223 ? -14.971 -6.468 9.255 1.00 77.94 223 ARG A O 1
ATOM 1859 N N . TYR A 1 224 ? -14.690 -7.352 7.204 1.00 79.25 224 TYR A N 1
ATOM 1860 C CA . TYR A 1 224 ? -15.703 -6.509 6.565 1.00 79.25 224 TYR A CA 1
ATOM 1861 C C . TYR A 1 224 ? -17.115 -6.859 7.038 1.00 79.25 224 TYR A C 1
ATOM 1863 O O . TYR A 1 224 ? -17.863 -5.951 7.385 1.00 79.25 224 TYR A O 1
ATOM 1871 N N . ILE A 1 225 ? -17.467 -8.146 7.124 1.00 81.38 225 ILE A N 1
ATOM 1872 C CA . ILE A 1 225 ? -18.778 -8.595 7.623 1.00 81.38 225 ILE A CA 1
ATOM 1873 C C . ILE A 1 225 ? -18.972 -8.154 9.081 1.00 81.38 225 ILE A C 1
ATOM 1875 O O . ILE A 1 225 ? -19.993 -7.554 9.416 1.00 81.38 225 ILE A O 1
ATOM 1879 N N . ILE A 1 226 ? -17.974 -8.372 9.941 1.00 76.31 226 ILE A N 1
ATOM 1880 C CA . ILE A 1 226 ? -18.014 -7.951 11.350 1.00 76.31 226 ILE A CA 1
ATOM 1881 C C . ILE A 1 226 ? -18.166 -6.427 11.462 1.00 76.31 226 ILE A C 1
ATOM 1883 O O . ILE A 1 226 ? -18.929 -5.943 12.300 1.00 76.31 226 ILE A O 1
ATOM 1887 N N . SER A 1 227 ? -17.474 -5.666 10.608 1.00 72.25 227 SER A N 1
ATOM 1888 C CA . SER A 1 227 ? -17.570 -4.204 10.591 1.00 72.25 227 SER A CA 1
ATOM 1889 C C . SER A 1 227 ? -18.914 -3.693 10.069 1.00 72.25 227 SER A C 1
ATOM 1891 O O . SER A 1 227 ? -19.368 -2.658 10.542 1.00 72.25 227 SER A O 1
ATOM 1893 N N . LEU A 1 228 ? -19.533 -4.385 9.107 1.00 71.69 228 LEU A N 1
ATOM 1894 C CA . LEU A 1 228 ? -20.784 -3.966 8.467 1.00 71.69 228 LEU A CA 1
ATOM 1895 C C . LEU A 1 228 ? -22.014 -4.252 9.318 1.00 71.69 228 LEU A C 1
ATOM 1897 O O . LEU A 1 228 ? -22.923 -3.432 9.387 1.00 71.69 228 LEU A O 1
ATOM 1901 N N . PHE A 1 229 ? -22.054 -5.421 9.949 1.00 70.56 229 PHE A N 1
ATOM 1902 C CA . PHE A 1 229 ? -23.277 -5.899 10.581 1.00 70.56 229 PHE A CA 1
ATOM 1903 C C . PHE A 1 229 ? -23.294 -5.764 12.107 1.00 70.56 229 PHE A C 1
ATOM 1905 O O . PHE A 1 229 ? -24.312 -6.059 12.726 1.00 70.56 229 PHE A O 1
ATOM 1912 N N . ASN A 1 230 ? -22.191 -5.325 12.728 1.00 65.81 230 ASN A N 1
ATOM 1913 C CA . ASN A 1 230 ? -22.084 -5.093 14.176 1.00 65.81 230 ASN A CA 1
ATOM 1914 C C . ASN A 1 230 ? -22.634 -6.253 15.046 1.00 65.81 230 ASN A C 1
ATOM 1916 O O . ASN A 1 230 ? -23.133 -6.028 16.144 1.00 65.81 230 ASN A O 1
ATOM 1920 N N . PHE A 1 231 ? -22.534 -7.503 14.574 1.00 63.34 231 PHE A N 1
ATOM 1921 C CA . PHE A 1 231 ? -23.193 -8.662 15.197 1.00 63.34 231 PHE A CA 1
ATOM 1922 C C . PHE A 1 231 ? -22.626 -9.068 16.571 1.00 63.34 231 PHE A C 1
ATOM 1924 O O . PHE A 1 231 ? -23.249 -9.854 17.279 1.00 63.34 231 PHE A O 1
ATOM 1931 N N . ILE A 1 232 ? -21.434 -8.589 16.940 1.00 65.19 232 ILE A N 1
ATOM 1932 C CA . ILE A 1 232 ? -20.648 -9.108 18.070 1.00 65.19 232 ILE A CA 1
ATOM 1933 C C . ILE A 1 232 ? -20.253 -7.957 19.008 1.00 65.19 232 ILE A C 1
ATOM 1935 O O . ILE A 1 232 ? -19.979 -6.848 18.554 1.00 65.19 232 ILE A O 1
ATOM 1939 N N . SER A 1 233 ? -20.181 -8.200 20.319 1.00 70.00 233 SER A N 1
ATOM 1940 C CA . SER A 1 233 ? -19.660 -7.220 21.285 1.00 70.00 233 SER A CA 1
ATOM 1941 C C . SER A 1 233 ? -18.194 -6.869 21.002 1.00 70.00 233 SER A C 1
ATOM 1943 O O . SER A 1 233 ? -17.400 -7.729 20.629 1.00 70.00 233 SER A O 1
ATOM 1945 N N . TYR A 1 234 ? -17.789 -5.619 21.243 1.00 67.19 234 TYR A N 1
ATOM 1946 C CA . TYR A 1 234 ? -16.412 -5.148 21.020 1.00 67.19 234 TYR A CA 1
ATOM 1947 C C . TYR A 1 234 ? -15.340 -6.016 21.697 1.00 67.19 234 TYR A C 1
ATOM 1949 O O . TYR A 1 234 ? -14.256 -6.210 21.151 1.00 67.19 234 TYR A O 1
ATOM 1957 N N . LYS A 1 235 ? -15.649 -6.565 22.878 1.00 67.25 235 LYS A N 1
ATOM 1958 C CA . LYS A 1 235 ? -14.736 -7.443 23.620 1.00 67.25 235 LYS A CA 1
ATOM 1959 C C . LYS A 1 235 ? -14.523 -8.779 22.905 1.00 67.25 235 LYS A C 1
ATOM 1961 O O . LYS A 1 235 ? -13.388 -9.233 22.793 1.00 67.25 235 LYS A O 1
ATOM 1966 N N . ASP A 1 236 ? -15.593 -9.371 22.393 1.00 74.56 236 ASP A N 1
ATOM 1967 C CA . ASP A 1 236 ? -15.537 -10.663 21.710 1.00 74.56 236 ASP A CA 1
ATOM 1968 C C . ASP A 1 236 ? -14.887 -10.517 20.331 1.00 74.56 236 ASP A C 1
ATOM 1970 O O . ASP A 1 236 ? -14.133 -11.393 19.924 1.00 74.56 236 ASP A O 1
ATOM 1974 N N . GLN A 1 237 ? -15.071 -9.372 19.661 1.00 70.81 237 GLN A N 1
ATOM 1975 C CA . GLN A 1 237 ? -14.340 -9.044 18.430 1.00 70.81 237 GLN A CA 1
ATOM 1976 C C . GLN A 1 237 ? -12.827 -8.937 18.675 1.00 70.81 237 GLN A C 1
ATOM 1978 O O . GLN A 1 237 ? -12.045 -9.429 17.868 1.00 70.81 237 GLN A O 1
ATOM 1983 N N . ALA A 1 238 ? -12.402 -8.339 19.795 1.00 68.06 238 ALA A N 1
ATOM 1984 C CA . ALA A 1 238 ? -10.984 -8.240 20.145 1.00 68.06 238 ALA A CA 1
ATOM 1985 C C . ALA A 1 238 ? -10.365 -9.612 20.470 1.00 68.06 238 ALA A C 1
ATOM 1987 O O . ALA A 1 238 ? -9.265 -9.916 20.015 1.00 68.06 238 ALA A O 1
ATOM 1988 N N . ILE A 1 239 ? -11.077 -10.458 21.224 1.00 76.31 239 ILE A N 1
ATOM 1989 C CA . ILE A 1 239 ? -10.640 -11.834 21.511 1.00 76.31 239 ILE A CA 1
ATOM 1990 C C . ILE A 1 239 ? -10.571 -12.645 20.214 1.00 76.31 239 ILE A C 1
ATOM 1992 O O . ILE A 1 239 ? -9.581 -13.331 19.969 1.00 76.31 239 ILE A O 1
ATOM 1996 N N . PHE A 1 240 ? -11.593 -12.529 19.367 1.00 78.19 240 PHE A N 1
ATOM 1997 C CA . PHE A 1 240 ? -11.647 -13.199 18.076 1.00 78.19 240 PHE A CA 1
ATOM 1998 C C . PHE A 1 240 ? -10.489 -12.782 17.163 1.00 78.19 240 PHE A C 1
ATOM 2000 O O . PHE A 1 240 ? -9.844 -13.652 16.590 1.00 78.19 240 PHE A O 1
ATOM 2007 N N . ASP A 1 241 ? -10.160 -11.490 17.077 1.00 74.38 241 ASP A N 1
ATOM 2008 C CA . ASP A 1 241 ? -9.044 -11.018 16.251 1.00 74.38 241 ASP A CA 1
ATOM 2009 C C . ASP A 1 241 ? -7.689 -11.545 16.749 1.00 74.38 241 ASP A C 1
ATOM 2011 O O . ASP A 1 241 ? -6.859 -11.981 15.952 1.00 74.38 241 ASP A O 1
ATOM 2015 N N . ILE A 1 242 ? -7.474 -11.592 18.070 1.00 76.81 242 ILE A N 1
ATOM 2016 C CA . ILE A 1 242 ? -6.271 -12.203 18.659 1.00 76.81 242 ILE A CA 1
ATOM 2017 C C . ILE A 1 242 ? -6.195 -13.690 18.295 1.00 76.81 242 ILE A C 1
ATOM 2019 O O . ILE A 1 242 ? -5.147 -14.160 17.847 1.00 76.81 242 ILE A O 1
ATOM 2023 N N . ILE A 1 243 ? -7.300 -14.425 18.454 1.00 84.00 243 ILE A N 1
ATOM 2024 C CA . ILE A 1 243 ? -7.366 -15.853 18.124 1.00 84.00 243 ILE A CA 1
ATOM 2025 C C . ILE A 1 243 ? -7.144 -16.072 16.629 1.00 84.00 243 ILE A C 1
ATOM 2027 O O . ILE A 1 243 ? -6.394 -16.971 16.273 1.00 84.00 243 ILE A O 1
ATOM 2031 N N . ASN A 1 244 ? -7.734 -15.264 15.749 1.00 81.25 244 ASN A N 1
ATOM 2032 C CA . ASN A 1 244 ? -7.563 -15.427 14.310 1.00 81.25 244 ASN A CA 1
ATOM 2033 C C . ASN A 1 244 ? -6.124 -15.100 13.871 1.00 81.25 244 ASN A C 1
ATOM 2035 O O . ASN A 1 244 ? -5.507 -15.852 13.115 1.00 81.25 244 ASN A O 1
ATOM 2039 N N . ASN A 1 245 ? -5.531 -14.021 14.390 1.00 78.56 245 ASN A N 1
ATOM 2040 C CA . ASN A 1 245 ? -4.152 -13.651 14.065 1.00 78.56 245 ASN A CA 1
ATOM 2041 C C . ASN A 1 245 ? -3.139 -14.703 14.561 1.00 78.56 245 ASN A C 1
ATOM 2043 O O . ASN A 1 245 ? -2.235 -15.072 13.814 1.00 78.56 245 ASN A O 1
ATOM 2047 N N . LEU A 1 246 ? -3.296 -15.225 15.784 1.00 83.00 246 LEU A N 1
ATOM 2048 C CA . LEU A 1 246 ? -2.413 -16.269 16.329 1.00 83.00 246 LEU A CA 1
ATOM 2049 C C . LEU A 1 246 ? -2.697 -17.647 15.721 1.00 83.00 246 LEU A C 1
ATOM 2051 O O . LEU A 1 246 ? -1.778 -18.374 15.352 1.00 83.00 246 LEU A O 1
ATOM 2055 N N . GLY A 1 247 ? -3.973 -17.995 15.589 1.00 84.19 247 GLY A N 1
ATOM 2056 C CA . GLY A 1 247 ? -4.440 -19.274 15.067 1.00 84.19 247 GLY A CA 1
ATOM 2057 C C . GLY A 1 247 ? -4.118 -19.463 13.590 1.00 84.19 247 GLY A C 1
ATOM 2058 O O . GLY A 1 247 ? -3.822 -20.581 13.183 1.00 84.19 247 GLY A O 1
ATOM 2059 N N . SER A 1 248 ? -4.093 -18.386 12.795 1.00 82.00 248 SER A N 1
ATOM 2060 C CA . SER A 1 248 ? -3.670 -18.438 11.389 1.00 82.00 248 SER A CA 1
ATOM 2061 C C . SER A 1 248 ? -2.150 -18.444 11.202 1.00 82.00 248 SER A C 1
ATOM 2063 O O . SER A 1 248 ? -1.678 -18.849 10.138 1.00 82.00 248 SER A O 1
ATOM 2065 N N . LEU A 1 249 ? -1.368 -18.058 12.218 1.00 84.38 249 LEU A N 1
ATOM 2066 C CA . LEU A 1 249 ? 0.094 -18.033 12.139 1.00 84.38 249 LEU A CA 1
ATOM 2067 C C . LEU A 1 249 ? 0.671 -19.439 11.941 1.00 84.38 249 LEU A C 1
ATOM 2069 O O . LEU A 1 249 ? 1.548 -19.631 11.104 1.00 84.38 249 LEU A O 1
ATOM 2073 N N . LEU A 1 250 ? 0.155 -20.424 12.682 1.00 86.31 250 LEU A N 1
ATOM 2074 C CA . LEU A 1 250 ? 0.645 -21.800 12.623 1.00 86.31 250 LEU A CA 1
ATOM 2075 C C . LEU A 1 250 ? 0.388 -22.454 11.248 1.00 86.31 250 LEU A C 1
ATOM 2077 O O . LEU A 1 250 ? 1.349 -22.941 10.651 1.00 86.31 250 LEU A O 1
ATOM 2081 N N . PRO A 1 251 ? -0.838 -22.424 10.685 1.00 89.19 251 PRO A N 1
ATOM 2082 C CA . PRO A 1 251 ? -1.080 -22.864 9.316 1.00 89.19 251 PRO A CA 1
ATOM 2083 C C . PRO A 1 251 ? -0.216 -22.124 8.299 1.00 89.19 251 PRO A C 1
ATOM 2085 O O . PRO A 1 251 ? 0.368 -22.769 7.438 1.00 89.19 251 PRO A O 1
ATOM 2088 N N . ARG A 1 252 ? -0.091 -20.791 8.398 1.00 84.75 252 ARG A N 1
ATOM 2089 C CA . ARG A 1 252 ? 0.747 -20.014 7.469 1.00 84.75 252 ARG A CA 1
ATOM 2090 C C . ARG A 1 252 ? 2.201 -20.447 7.524 1.00 84.75 252 ARG A C 1
ATOM 2092 O O . ARG A 1 252 ? 2.801 -20.601 6.473 1.00 84.75 252 ARG A O 1
ATOM 2099 N N . LEU A 1 253 ? 2.746 -20.671 8.715 1.00 87.31 253 LEU A N 1
ATOM 2100 C CA . LEU A 1 253 ? 4.114 -21.145 8.871 1.00 87.31 253 LEU A CA 1
ATOM 2101 C C . LEU A 1 253 ? 4.292 -22.500 8.178 1.00 87.31 253 LEU A C 1
ATOM 2103 O O . LEU A 1 253 ? 5.158 -22.638 7.326 1.00 87.31 253 LEU A O 1
ATOM 2107 N N . ILE A 1 254 ? 3.425 -23.469 8.481 1.00 92.38 254 ILE A N 1
ATOM 2108 C CA . ILE A 1 254 ? 3.522 -24.824 7.924 1.00 92.38 254 ILE A CA 1
ATOM 2109 C C . ILE A 1 254 ? 3.342 -24.804 6.401 1.00 92.38 254 ILE A C 1
ATOM 2111 O O . ILE A 1 254 ? 4.174 -25.346 5.675 1.00 92.38 254 ILE A O 1
ATOM 2115 N N . PHE A 1 255 ? 2.278 -24.168 5.906 1.00 92.50 255 PHE A N 1
ATOM 2116 C CA . PHE A 1 255 ? 1.969 -24.152 4.479 1.00 92.50 255 PHE A CA 1
ATOM 2117 C C . PHE A 1 255 ? 2.939 -23.298 3.669 1.00 92.50 255 PHE A C 1
ATOM 2119 O O . PHE A 1 255 ? 3.282 -23.720 2.577 1.00 92.50 255 PHE A O 1
ATOM 2126 N N . SER A 1 256 ? 3.435 -22.168 4.184 1.00 84.62 256 SER A N 1
ATOM 2127 C CA . SER A 1 256 ? 4.432 -21.351 3.474 1.00 84.62 256 SER A CA 1
ATOM 2128 C C . SER A 1 256 ? 5.750 -22.106 3.315 1.00 84.62 256 SER A C 1
ATOM 2130 O O . SER A 1 256 ? 6.334 -22.104 2.237 1.00 84.62 256 SER A O 1
ATOM 2132 N N . THR A 1 257 ? 6.211 -22.804 4.358 1.00 87.69 257 THR A N 1
ATOM 2133 C CA . THR A 1 257 ? 7.435 -23.615 4.263 1.00 87.69 257 THR A CA 1
ATOM 2134 C C . THR A 1 257 ? 7.241 -24.817 3.330 1.00 87.69 257 THR A C 1
ATOM 2136 O O . THR A 1 257 ? 8.136 -25.170 2.557 1.00 87.69 257 THR A O 1
ATOM 2139 N N . LEU A 1 258 ? 6.060 -25.442 3.357 1.00 92.06 258 LEU A N 1
ATOM 2140 C CA . LEU A 1 258 ? 5.712 -26.504 2.410 1.00 92.06 258 LEU A CA 1
ATOM 2141 C C . LEU A 1 258 ? 5.607 -25.985 0.969 1.00 92.06 258 LEU A C 1
ATOM 2143 O O . LEU A 1 258 ? 6.082 -26.651 0.058 1.00 92.06 258 LEU A O 1
ATOM 2147 N N . GLU A 1 259 ? 5.036 -24.803 0.753 1.00 89.31 259 GLU A N 1
ATOM 2148 C CA . GLU A 1 259 ? 4.914 -24.172 -0.563 1.00 89.31 259 GLU A CA 1
ATOM 2149 C C . GLU A 1 259 ? 6.290 -23.861 -1.156 1.00 89.31 259 GLU A C 1
ATOM 2151 O O . GLU A 1 259 ? 6.557 -24.243 -2.292 1.00 89.31 259 GLU A O 1
ATOM 2156 N N . GLU A 1 260 ? 7.193 -23.252 -0.383 1.00 83.19 260 GLU A N 1
ATOM 2157 C CA . GLU A 1 260 ? 8.555 -22.950 -0.839 1.00 83.19 260 GLU A CA 1
ATOM 2158 C C . GLU A 1 260 ? 9.341 -24.224 -1.179 1.00 83.19 260 GLU A C 1
ATOM 2160 O O . GLU A 1 260 ? 9.977 -24.303 -2.233 1.00 83.19 260 GLU A O 1
ATOM 2165 N N . SER A 1 261 ? 9.259 -25.254 -0.332 1.00 88.62 261 SER A N 1
ATOM 2166 C CA . SER A 1 261 ? 9.937 -26.533 -0.590 1.00 88.62 261 SER A CA 1
ATOM 2167 C C . SER A 1 261 ? 9.360 -27.271 -1.802 1.00 88.62 261 SER A C 1
ATOM 2169 O O . SER A 1 261 ? 10.122 -27.784 -2.626 1.00 88.62 261 SER A O 1
ATOM 2171 N N . ALA A 1 262 ? 8.035 -27.270 -1.965 1.00 90.00 262 ALA A N 1
ATOM 2172 C CA . ALA A 1 262 ? 7.373 -27.836 -3.134 1.00 90.00 262 ALA A CA 1
ATOM 2173 C C . ALA A 1 262 ? 7.736 -27.066 -4.410 1.00 90.00 262 ALA A C 1
ATOM 2175 O O . ALA A 1 262 ? 8.034 -27.683 -5.431 1.00 90.00 262 ALA A O 1
ATOM 2176 N N . TYR A 1 263 ? 7.765 -25.733 -4.359 1.00 87.44 263 TYR A N 1
ATOM 2177 C CA . TYR A 1 263 ? 8.105 -24.894 -5.504 1.00 87.44 263 TYR A CA 1
ATOM 2178 C C . TYR A 1 263 ? 9.523 -25.175 -6.007 1.00 87.44 263 TYR A C 1
ATOM 2180 O O . TYR A 1 263 ? 9.707 -25.424 -7.198 1.00 87.44 263 TYR A O 1
ATOM 2188 N N . VAL A 1 264 ? 10.510 -25.229 -5.106 1.00 88.06 264 VAL A N 1
ATOM 2189 C CA . VAL A 1 264 ? 11.896 -25.578 -5.463 1.00 88.06 264 VAL A CA 1
ATOM 2190 C C . VAL A 1 264 ? 11.967 -26.979 -6.075 1.00 88.06 264 VAL A C 1
ATOM 2192 O O . VAL A 1 264 ? 12.591 -27.159 -7.121 1.00 88.06 264 VAL A O 1
ATOM 2195 N N . TYR A 1 265 ? 11.287 -27.958 -5.473 1.00 91.12 265 TYR A N 1
ATOM 2196 C CA . TYR A 1 265 ? 11.255 -29.331 -5.979 1.00 91.12 265 TYR A CA 1
ATOM 2197 C C . TYR A 1 265 ? 10.657 -29.421 -7.392 1.00 91.12 265 TYR A C 1
ATOM 2199 O O . TYR A 1 265 ? 11.236 -30.051 -8.284 1.00 91.12 265 TYR A O 1
ATOM 2207 N N . PHE A 1 266 ? 9.520 -28.762 -7.629 1.00 92.38 266 PHE A N 1
ATOM 2208 C CA . PHE A 1 266 ? 8.873 -28.765 -8.938 1.00 92.38 266 PHE A CA 1
ATOM 2209 C C . PHE A 1 266 ? 9.692 -28.017 -9.982 1.00 92.38 266 PHE A C 1
ATOM 2211 O O . PHE A 1 266 ? 9.813 -28.516 -11.096 1.00 92.38 266 PHE A O 1
ATOM 2218 N N . GLN A 1 267 ? 10.301 -26.879 -9.639 1.00 88.00 267 GLN A N 1
ATOM 2219 C CA . GLN A 1 267 ? 11.179 -26.158 -10.562 1.00 88.00 267 GLN A CA 1
ATOM 2220 C C . GLN A 1 267 ? 12.371 -27.012 -11.002 1.00 88.00 267 GLN A C 1
ATOM 2222 O O . GLN A 1 267 ? 12.645 -27.076 -12.197 1.00 88.00 267 GLN A O 1
ATOM 2227 N N . GLN A 1 268 ? 13.029 -27.702 -10.065 1.00 87.06 268 GLN A N 1
ATOM 2228 C CA . GLN A 1 268 ? 14.154 -28.595 -10.367 1.00 87.06 268 GLN A CA 1
ATOM 2229 C C . GLN A 1 268 ? 13.732 -29.791 -11.226 1.00 87.06 268 GLN A C 1
ATOM 2231 O O . GLN A 1 268 ? 14.454 -30.200 -12.134 1.00 87.06 268 GLN A O 1
ATOM 2236 N N . THR A 1 269 ? 12.553 -30.351 -10.952 1.00 87.50 269 THR A N 1
ATOM 2237 C CA . THR A 1 269 ? 12.024 -31.480 -11.726 1.00 87.50 269 THR A CA 1
ATOM 2238 C C . THR A 1 269 ? 11.658 -31.041 -13.144 1.00 87.50 269 THR A C 1
ATOM 2240 O O . THR A 1 269 ? 12.066 -31.684 -14.105 1.00 87.50 269 THR A O 1
ATOM 2243 N N . LEU A 1 270 ? 10.966 -29.906 -13.291 1.00 85.31 270 LEU A N 1
ATOM 2244 C CA . LEU A 1 270 ? 10.602 -29.329 -14.588 1.00 85.31 270 LEU A CA 1
ATOM 2245 C C . LEU A 1 270 ? 11.828 -28.948 -15.424 1.00 85.31 270 LEU A C 1
ATOM 2247 O O . LEU A 1 270 ? 11.828 -29.202 -16.626 1.00 85.31 270 LEU A O 1
ATOM 2251 N N . SER A 1 271 ? 12.868 -28.362 -14.818 1.00 80.25 271 SER A N 1
ATOM 2252 C CA . SER A 1 271 ? 14.111 -28.066 -15.539 1.00 80.25 271 SER A CA 1
ATOM 2253 C C . SER A 1 271 ? 14.797 -29.346 -16.008 1.00 80.25 271 SER A C 1
ATOM 2255 O O . SER A 1 271 ? 15.172 -29.427 -17.171 1.00 80.25 271 SER A O 1
ATOM 2257 N N . ARG A 1 272 ? 14.867 -30.378 -15.153 1.00 78.19 272 ARG A N 1
ATOM 2258 C CA . ARG A 1 272 ? 15.497 -31.653 -15.515 1.00 78.19 272 ARG A CA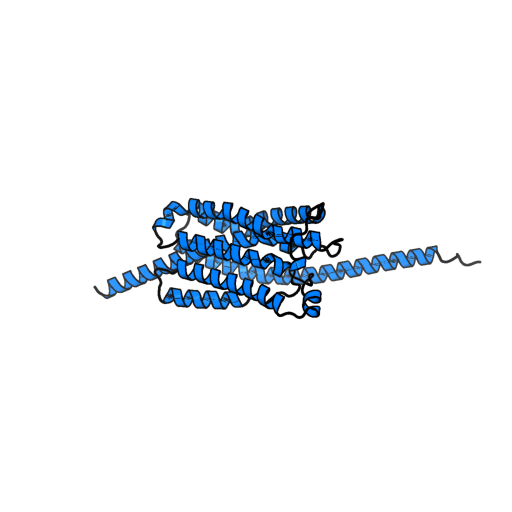 1
ATOM 2259 C C . ARG A 1 272 ? 14.763 -32.361 -16.653 1.00 78.19 272 ARG A C 1
ATOM 2261 O O . ARG A 1 272 ? 15.402 -32.811 -17.592 1.00 78.19 272 ARG A O 1
ATOM 2268 N N . THR A 1 273 ? 13.432 -32.405 -16.612 1.00 75.94 273 THR A N 1
ATOM 2269 C CA . THR A 1 273 ? 12.628 -32.989 -17.699 1.00 75.94 273 THR A CA 1
ATOM 2270 C C . THR A 1 273 ? 12.780 -32.208 -19.005 1.00 75.94 273 THR A C 1
ATOM 2272 O O . THR A 1 273 ? 12.791 -32.800 -20.080 1.00 75.94 273 THR A O 1
ATOM 2275 N N . LYS A 1 274 ? 12.925 -30.879 -18.938 1.00 76.75 274 LYS A N 1
ATOM 2276 C CA . LYS A 1 274 ? 13.181 -30.060 -20.128 1.00 76.75 274 LYS A CA 1
ATOM 2277 C C . LYS A 1 274 ? 14.552 -30.362 -20.741 1.00 76.75 274 LYS A C 1
ATOM 2279 O O . LYS A 1 274 ? 14.642 -30.454 -21.960 1.00 76.75 274 LYS A O 1
ATOM 2284 N N . ASP A 1 275 ? 15.579 -30.544 -19.914 1.00 72.75 275 ASP A N 1
ATOM 2285 C CA . ASP A 1 275 ? 16.929 -30.891 -20.371 1.00 72.75 275 ASP A CA 1
ATOM 2286 C C . ASP A 1 275 ? 16.983 -32.312 -20.962 1.00 72.75 275 ASP A C 1
ATOM 2288 O O . ASP A 1 275 ? 17.589 -32.508 -22.012 1.00 72.75 275 ASP A O 1
ATOM 2292 N N . GLU A 1 276 ? 16.284 -33.280 -20.351 1.00 72.44 276 GLU A N 1
ATOM 2293 C CA . GLU A 1 276 ? 16.143 -34.655 -20.864 1.00 72.44 276 GLU A CA 1
ATOM 2294 C C . GLU A 1 276 ? 15.475 -34.675 -22.256 1.00 72.44 276 GLU A C 1
ATOM 2296 O O . GLU A 1 276 ? 15.991 -35.313 -23.171 1.00 72.44 276 GLU A O 1
ATOM 2301 N N . HIS A 1 277 ? 14.392 -33.912 -22.463 1.00 70.31 277 HIS A N 1
ATOM 2302 C CA . HIS A 1 277 ? 13.734 -33.811 -23.774 1.00 70.31 277 HIS A CA 1
ATOM 2303 C C . HIS A 1 277 ? 14.605 -33.143 -24.847 1.00 70.31 277 HIS A C 1
ATOM 2305 O O . HIS A 1 277 ? 14.657 -33.632 -25.971 1.00 70.31 277 HIS A O 1
ATOM 2311 N N . ILE A 1 278 ? 15.313 -32.057 -24.510 1.00 72.56 278 ILE A N 1
ATOM 2312 C CA . ILE A 1 278 ? 16.235 -31.398 -25.453 1.00 72.56 278 ILE A CA 1
ATOM 2313 C C . ILE A 1 278 ? 17.354 -32.362 -25.859 1.00 72.56 278 ILE A C 1
ATOM 2315 O O . ILE A 1 278 ? 17.762 -32.385 -27.018 1.00 72.56 278 ILE A O 1
ATOM 2319 N N . GLN A 1 279 ? 17.850 -33.157 -24.912 1.00 68.81 279 GLN A N 1
ATOM 2320 C CA . GLN A 1 279 ? 18.906 -34.118 -25.174 1.00 68.81 279 GLN A CA 1
ATOM 2321 C C . GLN A 1 279 ? 18.408 -35.250 -26.086 1.00 68.81 279 GLN A C 1
ATOM 2323 O O . GLN A 1 279 ? 19.067 -35.535 -27.082 1.00 68.81 279 GLN A O 1
ATOM 2328 N N . ASP A 1 280 ? 17.235 -35.833 -25.823 1.00 68.94 280 ASP A N 1
ATOM 2329 C CA . ASP A 1 280 ? 16.629 -36.866 -26.678 1.00 68.94 280 ASP A CA 1
ATOM 2330 C C . ASP A 1 280 ? 16.338 -36.372 -28.108 1.00 68.94 280 ASP A C 1
ATOM 2332 O O . ASP A 1 280 ? 16.607 -37.099 -29.068 1.00 68.94 280 ASP A O 1
ATOM 2336 N N . ASP A 1 281 ? 15.860 -35.134 -28.269 1.00 69.88 281 ASP A N 1
ATOM 2337 C CA . ASP A 1 281 ? 15.637 -34.522 -29.586 1.00 69.88 281 ASP A CA 1
ATOM 2338 C C . ASP A 1 281 ? 16.963 -34.364 -30.361 1.00 69.88 281 ASP A C 1
ATOM 2340 O O . ASP A 1 281 ? 17.035 -34.683 -31.551 1.00 69.88 281 ASP A O 1
ATOM 2344 N N . GLN A 1 282 ? 18.048 -33.962 -29.682 1.00 67.94 282 GLN A N 1
ATOM 2345 C CA . GLN A 1 282 ? 19.382 -33.869 -30.290 1.00 67.94 282 GLN A CA 1
ATOM 2346 C C . GLN A 1 282 ? 19.952 -35.239 -30.683 1.00 67.94 282 GLN A C 1
ATOM 2348 O O . GLN A 1 282 ? 20.494 -35.379 -31.781 1.00 67.94 282 GLN A O 1
ATOM 2353 N N . TRP A 1 283 ? 19.790 -36.271 -29.846 1.00 68.31 283 TRP A N 1
ATOM 2354 C CA . TRP A 1 283 ? 20.212 -37.638 -30.182 1.00 68.31 283 TRP A CA 1
ATOM 2355 C C . TRP A 1 283 ? 19.455 -38.197 -31.398 1.00 68.31 283 TRP A C 1
ATOM 2357 O O . TRP A 1 283 ? 20.040 -38.923 -32.206 1.00 68.31 283 TRP A O 1
ATOM 2367 N N . GLN A 1 284 ? 18.171 -37.862 -31.563 1.00 66.88 284 GLN A N 1
ATOM 2368 C CA . GLN A 1 284 ? 17.381 -38.282 -32.725 1.00 66.88 284 GLN A CA 1
ATOM 2369 C C . GLN A 1 284 ? 17.802 -37.561 -34.015 1.00 66.88 284 GLN A C 1
ATOM 2371 O O . GLN A 1 284 ? 17.923 -38.205 -35.062 1.00 66.88 284 GLN A O 1
ATOM 2376 N N . GLU A 1 285 ? 18.090 -36.257 -33.958 1.00 68.69 285 GLU A N 1
ATOM 2377 C CA . GLU A 1 285 ? 18.627 -35.502 -35.102 1.00 68.69 285 GLU A CA 1
ATOM 2378 C C . GLU A 1 285 ? 20.023 -35.990 -35.530 1.00 68.69 285 GLU A C 1
ATOM 2380 O O . GLU A 1 285 ? 20.323 -36.068 -36.727 1.00 68.69 285 GLU A O 1
ATOM 2385 N N . GLU A 1 286 ? 20.873 -36.382 -34.580 1.00 68.44 286 GLU A N 1
ATOM 2386 C CA . GLU A 1 286 ? 22.219 -36.895 -34.861 1.00 68.44 286 GLU A CA 1
ATOM 2387 C C . GLU A 1 286 ? 22.178 -38.290 -35.520 1.00 68.44 286 GLU A C 1
ATOM 2389 O O . GLU A 1 286 ? 22.948 -38.580 -36.439 1.00 68.44 286 GLU A O 1
ATOM 2394 N N . GLN A 1 287 ? 21.201 -39.131 -35.160 1.00 63.50 287 GLN A N 1
ATOM 2395 C CA . GLN A 1 287 ? 20.961 -40.404 -35.853 1.00 63.50 287 GLN A CA 1
ATOM 2396 C C . GLN A 1 287 ? 20.394 -40.220 -37.267 1.00 63.50 287 GLN A C 1
ATOM 2398 O O . GLN A 1 287 ? 20.804 -40.938 -38.180 1.00 63.50 287 GLN A O 1
ATOM 2403 N N . LEU A 1 288 ? 19.509 -39.241 -37.480 1.00 59.91 288 LEU A N 1
ATOM 2404 C CA . LEU A 1 288 ? 18.942 -38.919 -38.799 1.00 59.91 288 LEU A CA 1
ATOM 2405 C C . LEU A 1 288 ? 19.955 -38.265 -39.756 1.00 59.91 288 LEU A C 1
ATOM 2407 O O . LEU A 1 288 ? 19.816 -38.393 -40.973 1.00 59.91 288 LEU A O 1
ATOM 2411 N N . SER A 1 289 ? 20.966 -37.574 -39.225 1.00 58.19 289 SER A N 1
ATOM 2412 C CA . SER A 1 289 ? 22.017 -36.905 -40.006 1.00 58.19 289 SER A CA 1
ATOM 2413 C C . SER A 1 289 ? 23.267 -37.765 -40.236 1.00 58.19 289 SER A C 1
ATOM 2415 O O . SER A 1 289 ? 24.068 -37.457 -41.124 1.00 58.19 289 SER A O 1
ATOM 2417 N N . SER A 1 290 ? 23.425 -38.872 -39.505 1.00 52.47 290 SER A N 1
ATOM 2418 C CA . SER A 1 290 ? 24.486 -39.849 -39.758 1.00 52.47 290 SER A CA 1
ATOM 2419 C C . SER A 1 290 ? 24.216 -40.626 -41.067 1.00 52.47 290 SER A C 1
ATOM 2421 O O . SER A 1 290 ? 23.176 -41.274 -41.201 1.00 52.47 290 SER A O 1
ATOM 2423 N N . PRO A 1 291 ? 25.108 -40.578 -42.081 1.00 55.72 291 PRO A N 1
ATOM 2424 C CA . PRO A 1 291 ? 24.890 -41.316 -43.316 1.00 55.72 291 PRO A CA 1
ATOM 2425 C C . PRO A 1 291 ? 24.986 -42.807 -43.011 1.00 55.72 291 PRO A C 1
ATOM 2427 O O . PRO A 1 291 ? 26.021 -43.275 -42.533 1.00 55.72 291 PRO A O 1
ATOM 2430 N N . SER A 1 292 ? 23.911 -43.541 -43.310 1.00 52.66 292 SER A N 1
ATOM 2431 C CA . SER A 1 292 ? 23.845 -45.001 -43.244 1.00 52.66 292 SER A CA 1
ATOM 2432 C C . SER A 1 292 ? 25.153 -45.612 -43.751 1.00 52.66 292 SER A C 1
ATOM 2434 O O . SER A 1 292 ? 25.508 -45.443 -44.924 1.00 52.66 292 SER A O 1
ATOM 2436 N N . GLY A 1 293 ? 25.877 -46.280 -42.851 1.00 48.22 293 GLY A N 1
ATOM 2437 C CA . GLY A 1 293 ? 27.131 -46.949 -43.156 1.00 48.22 293 GLY A CA 1
ATOM 2438 C C . GLY A 1 293 ? 26.982 -47.839 -44.386 1.00 48.22 293 GLY A C 1
ATOM 2439 O O . GLY A 1 293 ? 26.074 -48.666 -44.465 1.00 48.22 293 GLY A O 1
ATOM 2440 N N . ARG A 1 294 ? 27.881 -47.628 -45.352 1.00 43.69 294 ARG A N 1
ATOM 2441 C CA . ARG A 1 294 ? 28.123 -48.543 -46.465 1.00 43.69 294 ARG A CA 1
ATOM 2442 C C . ARG A 1 294 ? 28.386 -49.944 -45.908 1.00 43.69 294 ARG A C 1
ATOM 2444 O O . ARG A 1 294 ? 29.271 -50.110 -45.071 1.00 43.69 294 ARG A O 1
ATOM 2451 N N . SER A 1 295 ? 27.607 -50.898 -46.412 1.00 42.19 295 SER A N 1
ATOM 2452 C CA . SER A 1 295 ? 27.970 -52.311 -46.559 1.00 42.19 295 SER A CA 1
ATOM 2453 C C . SER A 1 295 ? 29.335 -52.484 -47.212 1.00 42.19 295 SER A C 1
ATOM 2455 O O . SER A 1 295 ? 29.592 -51.712 -48.170 1.00 42.19 295 SER A O 1
#

pLDDT: mean 76.35, std 12.72, range [42.19, 95.0]

Foldseek 3Di:
DVVVVVVVVVVVLVVLLLVLVLLLVVLVLLLCVLQLLLQVLLLVLLVPCPPDPDPLQSLLVQVSSLVSSVVSCVPSLVVLCVLCVVPPVVAPCSVVLSVLSSVLSNLLSLQRSLVSQFPDDDDLCVLVVLVVVLVVVCVVPVRCSSVSSSVSSNVSSNVSSVVSVVCCVPDDQVVCVVGGVDRDPVSSDNDDDVVSHDPVSVVSSVVSSVVSVVVSCVVCVVVVVCSRPVPDDSVVVSVVVVCCVVVVVVVCVVVVVVVVVVVVVVVVVVVVVVVVVVVVVVVVVVVVPDPDDDD

Secondary structure (DSSP, 8-state):
-HHHHHHHHHHHHHHHHHHHHHHHHHHHHHHHHHHHHHHHHHHHHGGG-TT-S-HHHHHHHHHTHHHHHHHHHHHHHHHHHHHTHHHHTTSTTHHHHHHHHHHHHHHHHHHHHHHHHBSS----THHHHHHHHHHHHHHH-GGGHHHHHHHHHHHHHHHHHHHHHHHHHHS-HHHHHHHBS-SSTTTTS----SSSS-HHHHHHHHHHHHHHHHHHHHHHHHHHHHHHH--S-HHHHHHHHHHHHHHHHHHHHHHHHHHHHHHHHHHHHHHHHHHHHHHHHHHHHHHHHS-----

Solvent-accessible surface area (backbone atoms only — not comparable to full-atom values): 16146 Å² total; per-residue (Å²): 116,67,69,63,49,52,52,49,50,52,50,50,50,51,52,50,51,54,50,46,51,49,54,44,53,53,47,49,48,52,31,53,46,43,46,47,72,31,42,48,22,51,70,62,45,65,79,68,57,91,78,69,92,48,73,59,32,53,49,38,51,44,59,47,35,49,63,45,32,53,52,45,45,68,53,50,51,59,50,57,51,64,68,33,56,90,61,44,82,79,43,80,59,50,70,58,20,54,50,31,31,52,49,16,40,53,46,36,48,69,31,43,50,57,52,75,41,33,74,65,81,77,84,73,68,62,56,60,57,41,53,54,50,28,54,56,51,27,72,77,44,66,81,50,34,55,48,44,47,18,51,34,44,34,54,49,21,47,50,55,29,49,49,54,53,50,50,65,69,70,46,52,62,76,52,27,49,72,36,20,90,50,76,48,77,75,70,68,49,79,62,98,43,92,68,53,44,52,68,68,60,54,50,50,28,51,52,38,38,54,52,45,52,55,49,50,45,70,76,44,35,67,60,52,51,51,60,68,64,61,83,63,58,73,67,58,50,52,53,48,50,52,48,49,60,56,61,47,45,57,57,48,54,56,50,50,54,49,48,54,54,49,50,55,53,50,52,55,49,53,53,49,54,52,52,52,51,56,50,53,54,51,56,51,51,54,59,72,68,51,77,81,76,81,128

Radius of gyration: 26.1 Å; Cα contacts (8 Å, |Δi|>4): 208; chains: 1; bounding box: 52×66×96 Å

Sequence (295 aa):
MSLSNENNILSAIGTRTILNLFSNVRLQLLYTTILFLSREAFRRTVPRLNDLHSIHHYINLTWFIIPVGLFIISLVLPFTLFVQTDNAEKYPFYYHACFFYTLAAFIELLSEPFYLLATVTLNYHINIYIEMFASTLVYKNGECALYYYGFGYIIYSLSITLSYYIYFITCKTEERIRLFIISSFKDLIIKPTHPYTDPKLSNETKTFFSQGILMKFLTVGERYIISLFNFISYKDQAIFDIINNLGSLLPRLIFSTLEESAYVYFQQTLSRTKDEHIQDDQWQEEQLSSPSGRS

Mean predicted aligned error: 11.92 Å

Nearest PDB structures (foldseek):
  4bem-assembly1_J  TM=2.730E-01  e=1.381E+00  Acetobacterium woodii DSM 1030
  4u9l-assembly1_A  TM=4.529E-01  e=9.869E+00  Thermus thermophilus HB8
  7vv4-assembly1_R  TM=1.833E-01  e=2.422E+00  Homo sapiens
  1qu7-assembly1_A  TM=1.723E-01  e=5.124E+00  Escherichia coli
  7n6g-assembly1_3Q  TM=1.320E-01  e=3.869E+00  Chlamydomonas reinhardtii